Protein AF-A0A968LBX1-F1 (afdb_monomer)

Radius of gyration: 25.03 Å; Cα contacts (8 Å, |Δi|>4): 547; chains: 1; bounding box: 58×47×67 Å

Mean predicted aligned error: 17.28 Å

Structure (mmCIF, N/CA/C/O backbone):
data_AF-A0A968LBX1-F1
#
_entry.id   AF-A0A968LBX1-F1
#
loop_
_atom_site.group_PDB
_atom_site.id
_atom_site.type_symbol
_atom_site.label_atom_id
_atom_site.label_alt_id
_atom_site.label_comp_id
_atom_site.label_asym_id
_atom_site.label_entity_id
_atom_site.label_seq_id
_atom_site.pdbx_PDB_ins_code
_atom_site.Cartn_x
_atom_site.Cartn_y
_atom_site.Cartn_z
_atom_site.occupancy
_atom_site.B_iso_or_equiv
_atom_site.auth_seq_id
_atom_site.auth_comp_id
_atom_site.auth_asym_id
_atom_site.auth_atom_id
_atom_site.pdbx_PDB_model_num
ATOM 1 N N . MET A 1 1 ? -22.634 14.414 -34.037 1.00 43.44 1 MET A N 1
ATOM 2 C CA . MET A 1 1 ? -21.613 15.195 -33.299 1.00 43.44 1 MET A CA 1
ATOM 3 C C . MET A 1 1 ? -20.256 14.624 -33.687 1.00 43.44 1 MET A C 1
ATOM 5 O O . MET A 1 1 ? -20.087 13.430 -33.485 1.00 43.44 1 MET A O 1
ATOM 9 N N . SER A 1 2 ? -19.362 15.384 -34.336 1.00 39.72 2 SER A N 1
ATOM 10 C CA . SER A 1 2 ? -18.072 14.833 -34.794 1.00 39.72 2 SER A CA 1
ATOM 11 C C . SER A 1 2 ? -17.081 14.696 -33.634 1.00 39.72 2 SER A C 1
ATOM 13 O O . SER A 1 2 ? -17.122 15.471 -32.677 1.00 39.72 2 SER A O 1
ATOM 15 N N . ILE A 1 3 ? -16.203 13.698 -33.731 1.00 36.34 3 ILE A N 1
ATOM 16 C CA . ILE A 1 3 ? -15.142 13.390 -32.761 1.00 36.34 3 ILE A CA 1
ATOM 17 C C . ILE A 1 3 ? -14.255 14.618 -32.493 1.00 36.34 3 ILE A C 1
ATOM 19 O O . ILE A 1 3 ? -13.916 14.884 -31.343 1.00 36.34 3 ILE A O 1
ATOM 23 N N . ASP A 1 4 ? -14.016 15.452 -33.507 1.00 39.62 4 ASP A N 1
ATOM 24 C CA . ASP A 1 4 ? -13.256 16.702 -33.375 1.00 39.62 4 ASP A CA 1
ATOM 25 C C . ASP A 1 4 ? -13.879 17.700 -32.391 1.00 39.62 4 ASP A C 1
ATOM 27 O O . ASP A 1 4 ? -13.164 18.435 -31.711 1.00 39.62 4 ASP A O 1
ATOM 31 N N . ARG A 1 5 ? -15.214 17.720 -32.275 1.00 33.62 5 ARG A N 1
ATOM 32 C CA . ARG A 1 5 ? -15.921 18.593 -31.326 1.00 33.62 5 ARG A CA 1
ATOM 33 C C . ARG A 1 5 ? -15.763 18.098 -29.887 1.00 33.62 5 ARG A C 1
ATOM 35 O O . ARG A 1 5 ? -15.573 18.908 -28.990 1.00 33.62 5 ARG A O 1
ATOM 42 N N . ARG A 1 6 ? -15.756 16.774 -29.691 1.00 41.34 6 ARG A N 1
ATOM 43 C CA . ARG A 1 6 ? -15.539 16.121 -28.388 1.00 41.34 6 ARG A CA 1
ATOM 44 C C . ARG A 1 6 ? -14.093 16.295 -27.904 1.00 41.34 6 ARG A C 1
ATOM 46 O O . ARG A 1 6 ? -13.869 16.459 -26.713 1.00 41.34 6 ARG A O 1
ATOM 53 N N . ILE A 1 7 ? -13.128 16.282 -28.827 1.00 39.84 7 ILE A N 1
ATOM 54 C CA . ILE A 1 7 ? -11.703 16.490 -28.533 1.00 39.84 7 ILE A CA 1
ATOM 55 C C . ILE A 1 7 ? -11.427 17.956 -28.172 1.00 39.84 7 ILE A C 1
ATOM 57 O O . ILE A 1 7 ? -10.742 18.206 -27.186 1.00 39.84 7 ILE A O 1
ATOM 61 N N . ARG A 1 8 ? -12.011 18.931 -28.885 1.00 42.16 8 ARG A N 1
ATOM 62 C CA . ARG A 1 8 ? -11.883 20.354 -28.509 1.00 42.16 8 ARG A CA 1
ATOM 63 C C . ARG A 1 8 ? -12.525 20.667 -27.156 1.00 42.16 8 ARG A C 1
ATOM 65 O O . ARG A 1 8 ? -11.896 21.323 -26.341 1.00 42.16 8 ARG A O 1
ATOM 72 N N . GLU A 1 9 ? -13.700 20.106 -26.862 1.00 40.75 9 GLU A N 1
ATOM 73 C CA . GLU A 1 9 ? -14.349 20.254 -25.545 1.00 40.75 9 GLU A CA 1
ATOM 74 C C . GLU A 1 9 ? -13.545 19.622 -24.390 1.00 40.75 9 GLU A C 1
ATOM 76 O O . GLU A 1 9 ? -13.654 20.066 -23.248 1.00 40.75 9 GLU A O 1
ATOM 81 N N . LEU A 1 10 ? -12.725 18.599 -24.659 1.00 41.66 10 LEU A N 1
ATOM 82 C CA . LEU A 1 10 ? -11.830 17.994 -23.664 1.00 41.66 10 LEU A CA 1
ATOM 83 C C . LEU A 1 10 ? -10.529 18.786 -23.474 1.00 41.66 10 LEU A C 1
ATOM 85 O O . LEU A 1 10 ? -9.984 18.789 -22.372 1.00 41.66 10 LEU A O 1
ATOM 89 N N . LEU A 1 11 ? -10.047 19.457 -24.523 1.00 44.47 11 LEU A N 1
ATOM 90 C CA . LEU A 1 11 ? -8.829 20.270 -24.491 1.00 44.47 11 LEU A CA 1
ATOM 91 C C . LEU A 1 11 ? -9.073 21.664 -23.895 1.00 44.47 11 LEU A C 1
ATOM 93 O O . LEU A 1 11 ? -8.242 22.140 -23.125 1.00 44.47 11 LEU A O 1
ATOM 97 N N . ASP A 1 12 ? -10.229 22.276 -24.157 1.00 41.91 12 ASP A N 1
ATOM 98 C CA . ASP A 1 12 ? -10.574 23.599 -23.616 1.00 41.91 12 ASP A CA 1
ATOM 99 C C . ASP A 1 12 ? -10.909 23.554 -22.109 1.00 41.91 12 ASP A C 1
ATOM 101 O O . ASP A 1 12 ? -10.774 24.555 -21.413 1.00 41.91 12 ASP A O 1
ATOM 105 N N . ASN A 1 13 ? -11.256 22.379 -21.567 1.00 43.78 13 ASN A N 1
ATOM 106 C CA . ASN A 1 13 ? -11.513 22.167 -20.133 1.00 43.78 13 ASN A CA 1
ATOM 107 C C . ASN A 1 13 ? -10.256 21.794 -19.309 1.00 43.78 13 ASN A C 1
ATOM 109 O O . ASN A 1 13 ? -10.373 21.458 -18.131 1.00 43.78 13 ASN A O 1
ATOM 113 N N . GLN A 1 14 ? -9.059 21.800 -19.910 1.00 41.97 14 GLN A N 1
ATOM 114 C CA . GLN A 1 14 ? -7.799 21.397 -19.257 1.00 41.97 14 GLN A CA 1
ATOM 115 C C . GLN A 1 14 ? -6.913 22.571 -18.808 1.00 41.97 14 GLN A C 1
ATOM 117 O O . GLN A 1 14 ? -5.860 22.344 -18.206 1.00 41.97 14 GLN A O 1
ATOM 122 N N . GLN A 1 15 ? -7.313 23.823 -19.041 1.00 39.28 15 GLN A N 1
ATOM 123 C CA . GLN A 1 15 ? -6.658 24.947 -18.377 1.00 39.28 15 GLN A CA 1
ATOM 124 C C . GLN A 1 15 ? -7.145 25.007 -16.927 1.00 39.28 15 GLN A C 1
ATOM 126 O O . GLN A 1 15 ? -8.315 25.259 -16.685 1.00 39.28 15 GLN A O 1
ATOM 131 N N . GLU A 1 16 ? -6.216 24.762 -15.998 1.00 42.56 16 GLU A N 1
ATOM 132 C CA . GLU A 1 16 ? -6.359 24.771 -14.529 1.00 42.56 16 GLU A CA 1
ATOM 133 C C . GLU A 1 16 ? -6.474 23.396 -13.841 1.00 42.56 16 GLU A C 1
ATOM 135 O O . GLU A 1 16 ? -7.389 23.138 -13.069 1.00 42.56 16 GLU A O 1
ATOM 140 N N . SER A 1 17 ? -5.471 22.518 -13.985 1.00 38.34 17 SER A N 1
ATOM 141 C CA . SER A 1 17 ? -4.984 21.790 -12.796 1.00 38.34 17 SER A CA 1
ATOM 142 C C . SER A 1 17 ? -3.554 21.263 -12.952 1.00 38.34 17 SER A C 1
ATOM 144 O O . SER A 1 17 ? -3.146 20.734 -13.981 1.00 38.34 17 SER A O 1
ATOM 146 N N . SER A 1 18 ? -2.783 21.422 -11.883 1.00 45.16 18 SER A N 1
ATOM 147 C CA . SER A 1 18 ? -1.375 21.077 -11.711 1.00 45.16 18 SER A CA 1
ATOM 148 C C . SER A 1 18 ? -1.128 19.569 -11.565 1.00 45.16 18 SER A C 1
ATOM 150 O O . SER A 1 18 ? -0.758 19.060 -10.506 1.00 45.16 18 SER A O 1
ATOM 152 N N . GLY A 1 19 ? -1.262 18.838 -12.664 1.00 47.94 19 GLY A N 1
ATOM 153 C CA . GLY A 1 19 ? -0.687 17.506 -12.810 1.00 47.94 19 GLY A CA 1
ATOM 154 C C . GLY A 1 19 ? -0.289 17.307 -14.259 1.00 47.94 19 GLY A C 1
ATOM 155 O O . GLY A 1 19 ? -1.134 17.469 -15.127 1.00 47.94 19 GLY A O 1
ATOM 156 N N . ASN A 1 20 ? 0.975 16.962 -14.519 1.00 59.56 20 ASN A N 1
ATOM 157 C CA . ASN A 1 20 ? 1.561 16.745 -15.852 1.00 59.56 20 ASN A CA 1
ATOM 158 C C . ASN A 1 20 ? 0.947 15.547 -16.606 1.00 59.56 20 ASN A C 1
ATOM 160 O O . ASN A 1 20 ? 1.673 14.794 -17.240 1.00 59.56 20 ASN A O 1
ATOM 164 N N . TYR A 1 21 ? -0.355 15.301 -16.496 1.00 56.28 21 TYR A N 1
ATOM 165 C CA . TYR A 1 21 ? -1.051 14.251 -17.211 1.00 56.28 21 TYR A CA 1
ATOM 166 C C . TYR A 1 21 ? -1.329 14.734 -18.633 1.00 56.28 21 TYR A C 1
ATOM 168 O O . TYR A 1 21 ? -1.988 15.751 -18.828 1.00 56.28 21 TYR A O 1
ATOM 176 N N . ARG A 1 22 ? -0.801 14.026 -19.626 1.00 67.62 22 ARG A N 1
ATOM 177 C CA . ARG A 1 22 ? -0.996 14.327 -21.046 1.00 67.62 22 ARG A CA 1
ATOM 178 C C . ARG A 1 22 ? -1.541 13.096 -21.758 1.00 67.62 22 ARG A C 1
ATOM 180 O O . ARG A 1 22 ? -1.43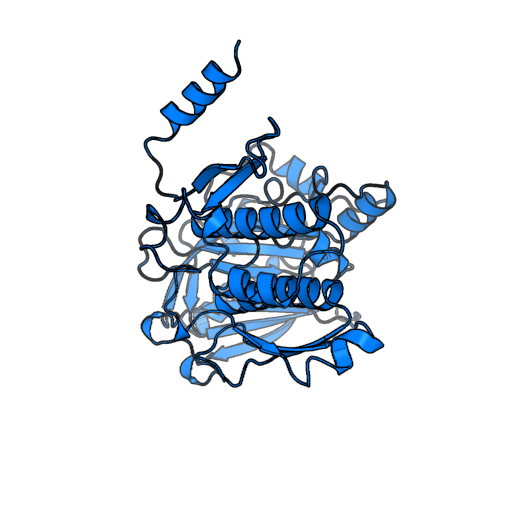6 11.979 -21.253 1.00 67.62 22 ARG A O 1
ATOM 187 N N . VAL A 1 23 ? -2.116 13.318 -22.933 1.00 65.38 23 VAL A N 1
ATOM 188 C CA . VAL A 1 23 ? -2.448 12.262 -23.890 1.00 65.38 23 VAL A CA 1
ATOM 189 C C . VAL A 1 23 ? -1.682 12.559 -25.170 1.00 65.38 23 VAL A C 1
ATOM 191 O O . VAL A 1 23 ? -1.726 13.683 -25.664 1.00 65.38 23 VAL A O 1
ATOM 194 N N . VAL A 1 24 ? -0.949 11.577 -25.681 1.00 68.50 24 VAL A N 1
ATOM 195 C CA . VAL A 1 24 ? -0.161 11.685 -26.912 1.00 68.50 24 VAL A CA 1
ATOM 196 C C . VAL A 1 24 ? -0.595 10.584 -27.864 1.00 68.50 24 VAL A C 1
ATOM 198 O O . VAL A 1 24 ? -0.744 9.431 -27.466 1.00 68.50 24 VAL A O 1
ATOM 201 N N . GLN A 1 25 ? -0.789 10.943 -29.130 1.00 75.31 25 GLN A N 1
ATOM 202 C CA . GLN A 1 25 ? -1.086 9.992 -30.193 1.00 75.31 25 GLN A CA 1
ATOM 203 C C . GLN A 1 25 ? 0.195 9.649 -30.956 1.00 75.31 25 GLN A C 1
ATOM 205 O O . GLN A 1 25 ? 0.939 10.539 -31.375 1.00 75.31 25 GLN A O 1
ATOM 210 N N . VAL A 1 26 ? 0.445 8.358 -31.156 1.00 77.44 26 VAL A N 1
ATOM 211 C CA . VAL A 1 26 ? 1.602 7.844 -31.891 1.00 77.44 26 VAL A CA 1
ATOM 212 C C . VAL A 1 26 ? 1.134 7.009 -33.068 1.00 77.44 26 VAL A C 1
ATOM 214 O O . VAL A 1 26 ? 0.321 6.099 -32.925 1.00 77.44 26 VAL A O 1
ATOM 217 N N . GLN A 1 27 ? 1.696 7.312 -34.233 1.00 83.06 27 GLN A N 1
ATOM 218 C CA . GLN A 1 27 ? 1.549 6.528 -35.450 1.00 83.06 27 GLN A CA 1
ATOM 219 C C . GLN A 1 27 ? 2.873 5.788 -35.695 1.00 83.06 27 GLN A C 1
ATOM 221 O O . GLN A 1 27 ? 3.848 6.418 -36.108 1.00 83.06 27 GLN A O 1
ATOM 226 N N . PRO A 1 28 ? 2.955 4.476 -35.417 1.00 71.00 28 PRO A N 1
ATOM 227 C CA . PRO A 1 28 ? 4.212 3.729 -35.499 1.00 71.00 28 PRO A CA 1
ATOM 228 C C . PRO A 1 28 ? 4.699 3.525 -36.940 1.00 71.00 28 PRO A C 1
ATOM 230 O O . PRO A 1 28 ? 5.885 3.297 -37.166 1.00 71.00 28 PRO A O 1
ATOM 233 N N . ASN A 1 29 ? 3.797 3.608 -37.921 1.00 72.38 29 ASN A N 1
ATOM 234 C CA . ASN A 1 29 ? 4.112 3.530 -39.340 1.00 72.38 29 ASN A CA 1
ATOM 235 C C . ASN A 1 29 ? 3.356 4.630 -40.096 1.00 72.38 29 ASN A C 1
ATOM 237 O O . ASN A 1 29 ? 2.136 4.571 -40.210 1.00 72.38 29 ASN A O 1
ATOM 241 N N . LEU A 1 30 ? 4.079 5.603 -40.656 1.00 67.88 30 LEU A N 1
ATOM 242 C CA . LEU A 1 30 ? 3.499 6.726 -41.407 1.00 67.88 30 LEU A CA 1
ATOM 243 C C . LEU A 1 30 ? 2.698 6.290 -42.646 1.00 67.88 30 LEU A C 1
ATOM 245 O O . LEU A 1 30 ? 1.864 7.046 -43.134 1.00 67.88 30 LEU A O 1
ATOM 249 N N . GLN A 1 31 ? 2.934 5.077 -43.149 1.00 67.19 31 GLN A N 1
ATOM 250 C CA . GLN A 1 31 ? 2.237 4.508 -44.305 1.00 67.19 31 GLN A CA 1
ATOM 251 C C . GLN A 1 31 ? 0.927 3.804 -43.920 1.00 67.19 31 GLN A C 1
ATOM 253 O O . GLN A 1 31 ? 0.124 3.489 -44.795 1.00 67.19 31 GLN A O 1
ATOM 258 N N . GLN A 1 32 ? 0.697 3.543 -42.628 1.00 68.06 32 GLN A N 1
ATOM 259 C CA . GLN A 1 32 ? -0.520 2.903 -42.129 1.00 68.06 32 GLN A CA 1
ATOM 260 C C . GLN A 1 32 ? -1.322 3.900 -41.288 1.00 68.06 32 GLN A C 1
ATOM 262 O O . GLN A 1 32 ? -0.764 4.503 -40.377 1.00 68.06 32 GLN A O 1
ATOM 267 N N . PRO A 1 33 ? -2.634 4.067 -41.512 1.00 72.19 33 PRO A N 1
ATOM 268 C CA . PRO A 1 33 ? -3.428 5.122 -40.874 1.00 72.19 33 PRO A CA 1
ATOM 269 C C . PRO A 1 33 ? -3.774 4.845 -39.397 1.00 72.19 33 PRO A C 1
ATOM 271 O O . PRO A 1 33 ? -4.704 5.442 -38.861 1.00 72.19 33 PRO A O 1
ATOM 274 N N . GLN A 1 34 ? -3.080 3.917 -38.736 1.00 77.56 34 GLN A N 1
ATOM 275 C CA . GLN A 1 34 ? -3.388 3.504 -37.369 1.00 77.56 34 GLN A CA 1
ATOM 276 C C . GLN A 1 34 ? -2.674 4.391 -36.349 1.00 77.56 34 GLN A C 1
ATOM 278 O O . GLN A 1 34 ? -1.446 4.484 -36.337 1.00 77.56 34 GLN A O 1
ATOM 283 N N . TRP A 1 35 ? -3.464 4.998 -35.469 1.00 80.88 35 TRP A N 1
ATOM 284 C CA . TRP A 1 35 ? -3.002 5.838 -34.371 1.00 80.88 35 TRP A CA 1
ATOM 285 C C . TRP A 1 35 ? -3.266 5.149 -33.037 1.00 80.88 35 TRP A C 1
ATOM 287 O O . TRP A 1 35 ? -4.305 4.518 -32.851 1.00 80.88 35 TRP A O 1
ATOM 297 N N . TYR A 1 36 ? -2.325 5.295 -32.112 1.00 78.00 36 TYR A N 1
ATOM 298 C CA . TYR A 1 36 ? -2.373 4.709 -30.779 1.00 78.00 36 TYR A CA 1
ATOM 299 C C . TYR A 1 36 ? -2.258 5.820 -29.743 1.00 78.00 36 TYR A C 1
ATOM 301 O O . TYR A 1 36 ? -1.412 6.702 -29.878 1.00 78.00 36 TYR A O 1
ATOM 309 N N . GLU A 1 37 ? -3.110 5.794 -28.722 1.00 76.56 37 GLU A N 1
ATOM 310 C CA . GLU A 1 37 ? -3.162 6.841 -27.702 1.00 76.56 37 GLU A CA 1
ATOM 311 C C . GLU A 1 37 ? -2.473 6.385 -26.417 1.00 76.56 37 GLU A C 1
ATOM 313 O O . GLU A 1 37 ? -2.748 5.306 -25.894 1.00 76.56 37 GLU A O 1
ATOM 318 N N . PHE A 1 38 ? -1.600 7.237 -25.888 1.00 73.56 38 PHE A N 1
ATOM 319 C CA . PHE A 1 38 ? -0.858 7.010 -24.655 1.00 73.56 38 PHE A CA 1
ATOM 320 C C . PHE A 1 38 ? -1.174 8.122 -23.676 1.00 73.56 38 PHE A C 1
ATOM 322 O O . PHE A 1 38 ? -1.097 9.296 -24.032 1.00 73.56 38 PHE A O 1
ATOM 329 N N . ALA A 1 39 ? -1.527 7.763 -22.445 1.00 67.69 39 ALA A N 1
ATOM 330 C CA . ALA A 1 39 ? -1.941 8.720 -21.433 1.00 67.69 39 ALA A CA 1
ATOM 331 C C . ALA A 1 39 ? -1.193 8.485 -20.122 1.00 67.69 39 ALA A C 1
ATOM 333 O O . ALA A 1 39 ? -1.120 7.365 -19.611 1.00 67.69 39 ALA A O 1
ATOM 334 N N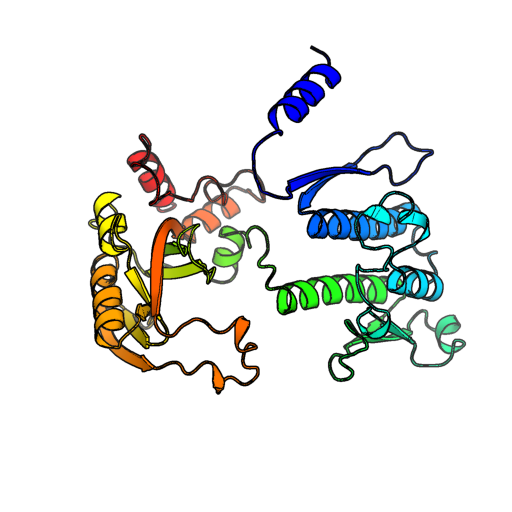 . GLY A 1 40 ? -0.645 9.546 -19.545 1.00 70.69 40 GLY A N 1
ATOM 335 C CA . GLY A 1 40 ? 0.208 9.426 -18.371 1.00 70.69 40 GLY A CA 1
ATOM 336 C C . GLY A 1 40 ? 0.890 10.731 -18.017 1.00 70.69 40 GLY A C 1
ATOM 337 O O . GLY A 1 40 ? 0.616 11.768 -18.613 1.00 70.69 40 GLY A O 1
ATOM 338 N N . ASN A 1 41 ? 1.792 10.682 -17.041 1.00 68.75 41 ASN A N 1
ATOM 339 C CA . ASN A 1 41 ? 2.772 11.751 -16.925 1.00 68.75 41 ASN A CA 1
ATOM 340 C C . ASN A 1 41 ? 3.801 11.652 -18.060 1.00 68.75 41 ASN A C 1
ATOM 342 O O . ASN A 1 41 ? 3.921 10.614 -18.703 1.00 68.75 41 ASN A O 1
ATOM 346 N N . GLU A 1 42 ? 4.528 12.733 -18.312 1.00 54.94 42 GLU A N 1
ATOM 347 C CA . GLU A 1 42 ? 5.481 12.841 -19.426 1.00 54.94 42 GLU A CA 1
ATOM 348 C C . GLU A 1 42 ? 6.471 11.669 -19.496 1.00 54.94 42 GLU A C 1
ATOM 350 O O . GLU A 1 42 ? 6.629 11.047 -20.545 1.00 54.94 42 GLU A O 1
ATOM 355 N N . THR A 1 43 ? 7.036 11.292 -18.348 1.00 54.34 43 THR A N 1
ATOM 356 C CA . THR A 1 43 ? 7.900 10.119 -18.197 1.00 54.34 43 THR A CA 1
ATOM 357 C C . THR A 1 43 ? 7.181 8.828 -18.603 1.00 54.34 43 THR A C 1
ATOM 359 O O . THR A 1 43 ? 7.640 8.124 -19.496 1.00 54.34 43 THR A O 1
ATOM 362 N N . GLY A 1 44 ? 6.008 8.553 -18.026 1.00 58.84 44 GLY A N 1
ATOM 363 C CA . GLY A 1 44 ? 5.254 7.331 -18.301 1.00 58.84 44 GLY A CA 1
ATOM 364 C C . GLY A 1 44 ? 4.742 7.231 -19.739 1.00 58.84 44 GLY A C 1
ATOM 365 O O . GLY A 1 44 ? 4.664 6.129 -20.273 1.00 58.84 44 GLY A O 1
ATOM 366 N N . ILE A 1 45 ? 4.424 8.356 -20.387 1.00 63.38 45 ILE A N 1
ATOM 367 C CA . ILE A 1 45 ? 4.040 8.380 -21.804 1.00 63.38 45 ILE A CA 1
ATOM 368 C C . ILE A 1 45 ? 5.208 7.923 -22.672 1.00 63.38 45 ILE A C 1
ATOM 370 O O . ILE A 1 45 ? 5.025 7.073 -23.539 1.00 63.38 45 ILE A O 1
ATOM 374 N N . VAL A 1 46 ? 6.415 8.433 -22.431 1.00 58.59 46 VAL A N 1
ATOM 375 C CA . VAL A 1 46 ? 7.580 8.046 -23.234 1.00 58.59 46 VAL A CA 1
ATOM 376 C C . VAL A 1 46 ? 7.972 6.599 -23.041 1.00 58.59 46 VAL A C 1
ATOM 378 O O . VAL A 1 46 ? 8.347 5.938 -24.008 1.00 58.59 46 VAL A O 1
ATOM 381 N N . ASP A 1 47 ? 7.796 6.070 -21.843 1.00 55.62 47 ASP A N 1
ATOM 382 C CA . ASP A 1 47 ? 8.090 4.667 -21.576 1.00 55.62 47 ASP A CA 1
ATOM 383 C C . ASP A 1 47 ? 7.117 3.743 -22.294 1.00 55.62 47 ASP A C 1
ATOM 385 O O . ASP A 1 47 ? 7.527 2.778 -22.940 1.00 55.62 47 ASP A O 1
ATOM 389 N N . GLN A 1 48 ? 5.825 4.070 -22.217 1.00 66.00 48 GLN A N 1
ATOM 390 C CA . GLN A 1 48 ? 4.779 3.316 -22.896 1.00 66.00 48 GLN A CA 1
ATOM 391 C C . GLN A 1 48 ? 4.961 3.374 -24.412 1.00 66.00 48 GLN A C 1
ATOM 393 O O . GLN A 1 48 ? 4.859 2.340 -25.065 1.00 66.00 48 GLN A O 1
ATOM 398 N N . ILE A 1 49 ? 5.289 4.547 -24.963 1.00 70.56 49 ILE A N 1
ATOM 399 C CA . ILE A 1 49 ? 5.570 4.713 -26.392 1.00 70.56 49 ILE A CA 1
ATOM 400 C C . ILE A 1 49 ? 6.812 3.911 -26.791 1.00 70.56 49 ILE A C 1
ATOM 402 O O . ILE A 1 49 ? 6.778 3.203 -27.791 1.00 70.56 49 ILE A O 1
ATOM 406 N N . SER A 1 50 ? 7.893 3.966 -26.013 1.00 59.72 50 SER A N 1
ATOM 407 C CA . SER A 1 50 ? 9.143 3.260 -26.330 1.00 59.72 50 SER A CA 1
ATOM 408 C C . SER A 1 50 ? 8.957 1.743 -26.312 1.00 59.72 50 SER A C 1
ATOM 410 O O . SER A 1 50 ? 9.380 1.053 -27.241 1.00 59.72 50 SER A O 1
ATOM 412 N N . LEU A 1 51 ? 8.266 1.219 -25.293 1.00 64.62 51 LEU A N 1
ATOM 413 C CA . LEU A 1 51 ? 7.919 -0.199 -25.209 1.00 64.62 51 LEU A CA 1
ATOM 414 C C . LEU A 1 51 ? 6.975 -0.606 -26.344 1.00 64.62 51 LEU A C 1
ATOM 416 O O . LEU A 1 51 ? 7.206 -1.619 -27.003 1.00 64.62 51 LEU A O 1
ATOM 420 N N . PHE A 1 52 ? 5.939 0.192 -26.604 1.00 73.88 52 PHE A N 1
ATOM 421 C CA . PHE A 1 52 ? 4.997 -0.054 -27.689 1.00 73.88 52 PHE A CA 1
ATOM 422 C C . PHE A 1 52 ? 5.697 -0.101 -29.045 1.00 73.88 52 PHE A C 1
ATOM 424 O O . PHE A 1 52 ? 5.465 -1.029 -29.811 1.00 73.88 52 PHE A O 1
ATOM 431 N N . LEU A 1 53 ? 6.582 0.850 -29.342 1.00 64.88 53 LEU A N 1
ATOM 432 C CA . LEU A 1 53 ? 7.308 0.885 -30.608 1.00 64.88 53 LEU A CA 1
ATOM 433 C C . LEU A 1 53 ? 8.304 -0.275 -30.728 1.00 64.88 53 LEU A C 1
ATOM 435 O O . LEU A 1 53 ? 8.439 -0.844 -31.812 1.00 64.88 53 LEU A O 1
ATOM 439 N N . ALA A 1 54 ? 8.943 -0.687 -29.629 1.00 57.66 54 ALA A N 1
ATOM 440 C CA . ALA A 1 54 ? 9.793 -1.875 -29.605 1.00 57.66 54 ALA A CA 1
ATOM 441 C C . ALA A 1 54 ? 8.994 -3.159 -29.901 1.00 57.66 54 ALA A C 1
ATOM 443 O O . ALA A 1 54 ? 9.412 -3.966 -30.734 1.00 57.66 54 ALA A O 1
ATOM 444 N N . LEU A 1 55 ? 7.822 -3.323 -29.278 1.00 57.81 55 LEU A N 1
ATOM 445 C CA . LEU A 1 55 ? 6.911 -4.447 -29.522 1.00 57.81 55 LEU A CA 1
ATOM 446 C C . LEU A 1 55 ? 6.314 -4.406 -30.931 1.00 57.81 55 LEU A C 1
ATOM 448 O O . LEU A 1 55 ? 6.270 -5.424 -31.613 1.00 57.81 55 LEU A O 1
ATOM 452 N N . HIS A 1 56 ? 5.903 -3.232 -31.404 1.00 66.12 56 HIS A N 1
ATOM 453 C CA . HIS A 1 56 ? 5.387 -3.047 -32.754 1.00 66.12 56 HIS A CA 1
ATOM 454 C C . HIS A 1 56 ? 6.458 -3.393 -33.796 1.00 66.12 56 HIS A C 1
ATOM 456 O O . HIS A 1 56 ? 6.166 -4.085 -34.767 1.00 66.12 56 HIS A O 1
ATOM 462 N N . SER A 1 57 ? 7.711 -2.976 -33.586 1.00 59.56 57 SER A N 1
ATOM 463 C CA . SER A 1 57 ? 8.849 -3.346 -34.439 1.00 59.56 57 SER A CA 1
ATOM 464 C C . SER A 1 57 ? 9.082 -4.862 -34.454 1.00 59.56 57 SER A C 1
ATOM 466 O O . SER A 1 57 ? 9.212 -5.447 -35.528 1.00 59.56 57 SER A O 1
ATOM 468 N N . LEU A 1 58 ? 9.036 -5.516 -33.285 1.00 55.44 58 LEU A N 1
ATOM 469 C CA . LEU A 1 58 ? 9.126 -6.978 -33.157 1.00 55.44 58 LEU A CA 1
ATOM 470 C C . LEU A 1 58 ? 8.017 -7.699 -33.939 1.00 55.44 58 LEU A C 1
ATOM 472 O O . LEU A 1 58 ? 8.292 -8.646 -34.674 1.00 55.44 58 LEU A O 1
ATOM 476 N N . LEU A 1 59 ? 6.774 -7.235 -33.803 1.00 59.28 59 LEU A N 1
ATOM 477 C CA . LEU A 1 59 ? 5.601 -7.857 -34.420 1.00 59.28 59 LEU A CA 1
ATOM 478 C C . LEU A 1 59 ? 5.513 -7.606 -35.931 1.00 59.28 59 LEU A C 1
ATOM 480 O O . LEU A 1 59 ? 5.034 -8.468 -36.661 1.00 59.28 59 LEU A O 1
ATOM 484 N N . THR A 1 60 ? 5.977 -6.449 -36.411 1.00 61.72 60 THR A N 1
ATOM 485 C CA . THR A 1 60 ? 5.890 -6.081 -37.836 1.00 61.72 60 THR A CA 1
ATOM 486 C C . THR A 1 60 ? 7.091 -6.524 -38.667 1.00 61.72 60 THR A C 1
ATOM 488 O O . THR A 1 60 ? 6.929 -6.745 -39.865 1.00 61.72 60 THR A O 1
ATOM 491 N N . ARG A 1 61 ? 8.285 -6.672 -38.074 1.00 56.34 61 ARG A N 1
ATOM 492 C CA . ARG A 1 61 ? 9.505 -7.081 -38.801 1.00 56.34 61 ARG A CA 1
ATOM 493 C C . ARG A 1 61 ? 9.883 -8.555 -38.617 1.00 56.34 61 ARG A C 1
ATOM 495 O O . ARG A 1 61 ? 10.731 -9.048 -39.358 1.00 56.34 61 ARG A O 1
ATOM 502 N N . GLY A 1 62 ? 9.256 -9.270 -37.679 1.00 50.34 62 GLY A N 1
ATOM 503 C CA . GLY A 1 62 ? 9.594 -10.663 -37.371 1.00 50.34 62 GLY A CA 1
ATOM 504 C C . GLY A 1 62 ? 11.048 -10.843 -36.902 1.00 50.34 62 GLY A C 1
ATOM 505 O O . GLY A 1 62 ? 11.748 -9.879 -36.596 1.00 50.34 62 GLY A O 1
ATOM 506 N N . ALA A 1 63 ? 11.523 -12.093 -36.857 1.00 49.16 63 ALA A N 1
ATOM 507 C CA . ALA A 1 63 ? 12.831 -12.514 -36.327 1.00 49.16 63 ALA A CA 1
ATOM 508 C C . ALA A 1 63 ? 14.084 -11.914 -37.019 1.00 49.16 63 ALA A C 1
ATOM 510 O O . ALA A 1 63 ? 15.201 -12.262 -36.650 1.00 49.16 63 ALA A O 1
ATOM 511 N N . GLY A 1 64 ? 13.929 -11.017 -37.999 1.00 55.06 64 GLY A N 1
ATOM 512 C CA . GLY A 1 64 ? 15.022 -10.441 -38.791 1.00 55.06 64 GLY A CA 1
ATOM 513 C C . GLY A 1 64 ? 15.707 -9.205 -38.199 1.00 55.06 64 GLY A C 1
ATOM 514 O O . GLY A 1 64 ? 16.552 -8.617 -38.867 1.00 55.06 64 GLY A O 1
ATOM 515 N N . LEU A 1 65 ? 15.348 -8.764 -36.990 1.00 61.84 65 LEU A N 1
ATOM 516 C CA . LEU A 1 65 ? 16.006 -7.614 -36.365 1.00 61.84 65 LEU A CA 1
ATOM 517 C C . LEU A 1 65 ? 17.356 -8.044 -35.768 1.00 61.84 65 LEU A C 1
ATOM 519 O O . LEU A 1 65 ? 17.379 -8.906 -34.886 1.00 61.84 65 LEU A O 1
ATOM 523 N N . ASP A 1 66 ? 18.466 -7.448 -36.209 1.00 75.44 66 ASP A N 1
ATOM 524 C CA . ASP A 1 66 ? 19.787 -7.714 -35.629 1.00 75.44 66 ASP A CA 1
ATOM 525 C C . ASP A 1 66 ? 19.828 -7.190 -34.184 1.00 75.44 66 ASP A C 1
ATOM 527 O O . ASP A 1 66 ? 19.545 -6.018 -33.925 1.00 75.44 66 ASP A O 1
ATOM 531 N N . LEU A 1 67 ? 20.161 -8.059 -33.224 1.00 78.38 67 LEU A N 1
ATOM 532 C CA . LEU A 1 67 ? 20.313 -7.672 -31.823 1.00 78.38 67 LEU A CA 1
ATOM 533 C C . LEU A 1 67 ? 21.363 -6.570 -31.619 1.00 78.38 67 LEU A C 1
ATOM 535 O O . LEU A 1 67 ? 21.198 -5.763 -30.712 1.00 78.38 67 LEU A O 1
ATOM 539 N N . ASN A 1 68 ? 22.399 -6.504 -32.457 1.00 83.62 68 ASN A N 1
ATOM 540 C CA . ASN A 1 68 ? 23.434 -5.473 -32.379 1.00 83.62 68 ASN A CA 1
ATOM 541 C C . ASN A 1 68 ? 22.856 -4.099 -32.738 1.00 83.62 68 ASN A C 1
ATOM 543 O O . ASN A 1 68 ? 22.997 -3.152 -31.969 1.00 83.62 68 ASN A O 1
ATOM 547 N N . GLU A 1 69 ? 22.138 -4.019 -33.863 1.00 82.38 69 GLU A N 1
ATOM 548 C CA . GLU A 1 69 ? 21.455 -2.794 -34.297 1.00 82.38 69 GLU A CA 1
ATOM 549 C C . GLU A 1 69 ? 20.400 -2.375 -33.265 1.00 82.38 69 GLU A C 1
ATOM 551 O O . GLU A 1 69 ? 20.277 -1.202 -32.915 1.00 82.38 69 GLU A O 1
ATOM 556 N N . TRP A 1 70 ? 19.649 -3.345 -32.734 1.00 84.00 70 TRP A N 1
ATOM 557 C CA . TRP A 1 70 ? 18.670 -3.085 -31.686 1.00 84.00 70 TRP A CA 1
ATOM 558 C C . TRP A 1 70 ? 19.310 -2.556 -30.408 1.00 84.00 70 TRP A C 1
ATOM 560 O O . TRP A 1 70 ? 18.794 -1.602 -29.841 1.00 84.00 70 TRP A O 1
ATOM 570 N N . ALA A 1 71 ? 20.398 -3.176 -29.946 1.00 83.56 71 ALA A N 1
ATOM 571 C CA . ALA A 1 71 ? 21.089 -2.803 -28.719 1.00 83.56 71 ALA A CA 1
ATOM 572 C C . ALA A 1 71 ? 21.658 -1.389 -28.824 1.00 83.56 71 ALA A C 1
ATOM 574 O O . ALA A 1 71 ? 21.439 -0.583 -27.924 1.00 83.56 71 ALA A O 1
ATOM 575 N N . GLU A 1 72 ? 22.298 -1.061 -29.948 1.00 84.50 72 GLU A N 1
ATOM 576 C CA . GLU A 1 72 ? 22.777 0.291 -30.226 1.00 84.50 72 GLU A CA 1
ATOM 577 C C . GLU A 1 72 ? 21.619 1.293 -30.161 1.00 84.50 72 GLU A C 1
ATOM 579 O O . GLU A 1 72 ? 21.646 2.241 -29.377 1.00 84.50 72 GLU A O 1
ATOM 584 N N . LYS A 1 73 ? 20.537 1.043 -30.900 1.00 78.62 73 LYS A N 1
ATOM 585 C CA . LYS A 1 73 ? 19.368 1.929 -30.889 1.00 78.62 73 LYS A CA 1
ATOM 586 C C . LYS A 1 73 ? 18.722 2.030 -29.514 1.00 78.62 73 LYS A C 1
ATOM 588 O O . LYS A 1 73 ? 18.333 3.121 -29.111 1.00 78.62 73 LYS A O 1
ATOM 593 N N . PHE A 1 74 ? 18.641 0.929 -28.775 1.00 80.44 74 PHE A N 1
ATOM 594 C CA . PHE A 1 74 ? 18.114 0.891 -27.418 1.00 80.44 74 PHE A CA 1
ATOM 595 C C . PHE A 1 74 ? 18.951 1.766 -26.482 1.00 80.44 74 PHE A C 1
ATOM 597 O O . PHE A 1 74 ? 18.391 2.611 -25.792 1.00 80.44 74 PHE A O 1
ATOM 604 N N . GLU A 1 75 ? 20.281 1.665 -26.500 1.00 82.00 75 GLU A N 1
ATOM 605 C CA . GLU A 1 75 ? 21.163 2.527 -25.698 1.00 82.00 75 GLU A CA 1
ATOM 606 C C . GLU A 1 75 ? 20.970 4.027 -25.992 1.00 82.0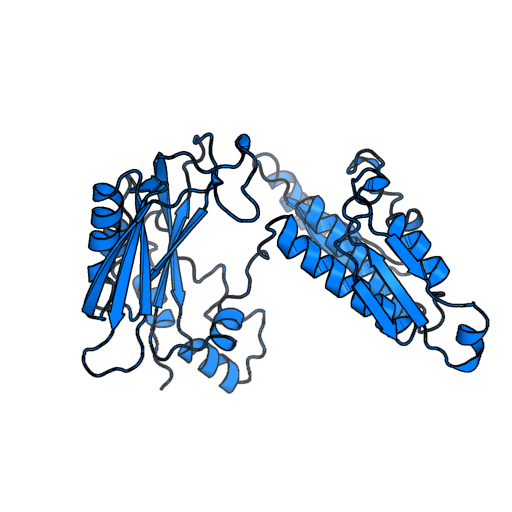0 75 GLU A C 1
ATOM 608 O O . GLU A 1 75 ? 21.123 4.861 -25.095 1.00 82.00 75 GLU A O 1
ATOM 613 N N . TRP A 1 76 ? 20.561 4.356 -27.221 1.00 77.19 76 TRP A N 1
ATOM 614 C CA . TRP A 1 76 ? 20.301 5.715 -27.704 1.00 77.19 76 TRP A CA 1
ATOM 615 C C . TRP A 1 76 ? 18.813 6.108 -27.752 1.00 77.19 76 TRP A C 1
ATOM 617 O O . TRP A 1 76 ? 18.475 7.145 -28.321 1.00 77.19 76 TRP A O 1
ATOM 627 N N . SER A 1 77 ? 17.924 5.327 -27.130 1.00 70.81 77 SER A N 1
ATOM 628 C CA . SER A 1 77 ? 16.471 5.588 -27.072 1.00 70.81 77 SER A CA 1
ATOM 629 C C . SER A 1 77 ? 15.773 5.684 -28.430 1.00 70.81 77 SER A C 1
ATOM 631 O O . SER A 1 77 ? 14.793 6.414 -28.568 1.00 70.81 77 SER A O 1
ATOM 633 N N . PHE A 1 78 ? 16.259 4.939 -29.421 1.00 71.69 78 PHE A N 1
ATOM 634 C CA . PHE A 1 78 ? 15.706 4.872 -30.774 1.00 71.69 78 PHE A CA 1
ATOM 635 C C . PHE A 1 78 ? 15.553 6.276 -31.391 1.00 71.69 78 PHE A C 1
ATOM 637 O O . PHE A 1 78 ? 14.432 6.765 -31.559 1.00 71.69 78 PHE A O 1
ATOM 644 N N . PRO A 1 79 ? 16.667 6.966 -31.703 1.00 63.28 79 PRO A N 1
ATOM 645 C CA . PRO A 1 79 ? 16.657 8.368 -32.124 1.00 63.28 79 PRO A CA 1
ATOM 646 C C . PRO A 1 79 ? 15.792 8.627 -33.366 1.00 63.28 79 PRO A C 1
ATOM 648 O O . PRO A 1 79 ? 15.196 9.696 -33.485 1.00 63.28 79 PRO A O 1
ATOM 651 N N . GLU A 1 80 ? 15.645 7.642 -34.256 1.00 61.53 80 GLU A N 1
ATOM 652 C CA . GLU A 1 80 ? 14.761 7.714 -35.422 1.00 61.53 80 GLU A CA 1
ATOM 653 C C . GLU A 1 80 ? 13.269 7.809 -35.057 1.00 61.53 80 GLU A C 1
ATOM 655 O O . GLU A 1 80 ? 12.470 8.342 -35.825 1.00 61.53 80 GLU A O 1
ATOM 660 N N . LEU A 1 81 ? 12.894 7.330 -33.870 1.00 54.97 81 LEU A N 1
ATOM 661 C CA . LEU A 1 81 ? 11.544 7.418 -33.314 1.00 54.97 81 LEU A CA 1
ATOM 662 C C . LEU A 1 81 ? 11.363 8.680 -32.452 1.00 54.97 81 LEU A C 1
ATOM 664 O O . LEU A 1 81 ? 10.236 9.096 -32.183 1.00 54.97 81 LEU A O 1
ATOM 668 N N . ALA A 1 82 ? 12.462 9.322 -32.044 1.00 52.53 82 ALA A N 1
ATOM 669 C CA . ALA A 1 82 ? 12.483 10.449 -31.112 1.00 52.53 82 ALA A CA 1
ATOM 670 C C . ALA A 1 82 ? 12.228 11.826 -31.759 1.00 52.53 82 ALA A C 1
ATOM 672 O O . ALA A 1 82 ? 12.132 12.825 -31.040 1.00 52.53 82 ALA A O 1
ATOM 673 N N . GLY A 1 83 ? 12.060 11.900 -33.087 1.00 48.31 83 GLY A N 1
ATOM 674 C CA . GLY A 1 83 ? 11.947 13.145 -33.869 1.00 48.31 83 GLY A CA 1
ATOM 675 C C . GLY A 1 83 ? 10.797 14.101 -33.502 1.00 48.31 83 GLY A C 1
ATOM 676 O O . GLY A 1 83 ? 10.721 15.193 -34.056 1.00 48.31 83 GLY A O 1
ATOM 677 N N . ARG A 1 84 ? 9.911 13.736 -32.565 1.00 47.25 84 ARG A N 1
ATOM 678 C CA . ARG A 1 84 ? 8.879 14.630 -31.999 1.00 47.25 84 ARG A CA 1
ATOM 679 C C . ARG A 1 84 ? 8.998 14.885 -30.491 1.00 47.25 84 ARG A C 1
ATOM 681 O O . ARG A 1 84 ? 8.329 15.785 -29.999 1.00 47.25 84 ARG A O 1
ATOM 688 N N . ASN A 1 85 ? 9.854 14.154 -29.771 1.00 46.44 85 ASN A N 1
ATOM 689 C CA . ASN A 1 85 ? 9.909 14.188 -28.303 1.00 46.44 85 ASN A CA 1
ATOM 690 C C . ASN A 1 85 ? 11.175 14.845 -27.727 1.00 46.44 85 ASN A C 1
ATOM 692 O O . ASN A 1 85 ? 11.188 15.138 -26.540 1.00 46.44 85 ASN A O 1
ATOM 696 N N . GLN A 1 86 ? 12.217 15.143 -28.516 1.00 46.78 86 GLN A N 1
ATOM 697 C CA . GLN A 1 86 ? 13.484 15.691 -27.986 1.00 46.78 86 GLN A CA 1
ATOM 698 C C . GLN A 1 86 ? 13.345 16.999 -27.182 1.00 46.78 86 GLN A C 1
ATOM 700 O O . GLN A 1 86 ? 14.113 17.211 -26.246 1.00 46.78 86 GLN A O 1
ATOM 705 N N . ALA A 1 87 ? 12.347 17.837 -27.480 1.00 47.31 87 ALA A N 1
ATOM 706 C CA . ALA A 1 87 ? 12.098 19.079 -26.742 1.00 47.31 87 ALA A CA 1
ATOM 707 C C . ALA A 1 87 ? 11.615 18.860 -25.291 1.00 47.31 87 ALA A C 1
ATOM 709 O O . ALA A 1 87 ? 11.705 19.777 -24.484 1.00 47.31 87 ALA A O 1
ATOM 710 N N . ALA A 1 88 ? 11.115 17.664 -24.958 1.00 47.06 88 ALA A N 1
ATOM 711 C CA . ALA A 1 88 ? 10.602 17.312 -23.631 1.00 47.06 88 ALA A CA 1
ATOM 712 C C . ALA A 1 88 ? 11.630 16.594 -22.726 1.00 47.06 88 ALA A C 1
ATOM 714 O O . ALA A 1 88 ? 11.349 16.365 -21.554 1.00 47.06 88 ALA A O 1
ATOM 715 N N . PHE A 1 89 ? 12.809 16.231 -23.252 1.00 46.56 89 PHE A N 1
ATOM 716 C CA . PHE A 1 89 ? 13.830 15.428 -22.546 1.00 46.56 89 PHE A CA 1
ATOM 717 C C . PHE A 1 89 ? 15.210 16.091 -22.528 1.00 46.56 89 PHE A C 1
ATOM 719 O O . PHE A 1 89 ? 16.227 15.399 -22.539 1.00 46.56 89 PHE A O 1
ATOM 726 N N . ASP A 1 90 ? 15.259 17.424 -22.585 1.00 56.47 90 ASP A N 1
ATOM 727 C CA . ASP A 1 90 ? 16.501 18.210 -22.684 1.00 56.47 90 ASP A CA 1
ATOM 728 C C . ASP A 1 90 ? 17.435 17.751 -23.829 1.00 56.47 90 ASP A C 1
ATOM 730 O O . ASP A 1 90 ? 18.646 17.957 -23.795 1.00 56.47 90 ASP A O 1
ATOM 734 N N . GLY A 1 91 ? 16.885 17.084 -24.854 1.00 60.62 91 GLY A N 1
ATOM 735 C CA . GLY A 1 91 ? 17.648 16.480 -25.950 1.00 60.62 91 GLY A CA 1
ATOM 736 C C . GLY A 1 91 ? 18.483 15.243 -25.579 1.00 60.62 91 GLY A C 1
ATOM 737 O O . GLY A 1 91 ? 19.222 14.748 -26.431 1.00 60.62 91 GLY A O 1
ATOM 738 N N . LEU A 1 92 ? 18.381 14.715 -24.353 1.00 58.62 92 LEU A N 1
ATOM 739 C CA . LEU A 1 92 ? 19.177 13.577 -23.889 1.00 58.62 92 LEU A CA 1
ATOM 740 C C . LEU A 1 92 ? 18.450 12.230 -24.096 1.00 58.62 92 LEU A C 1
ATOM 742 O O . LEU A 1 92 ? 17.316 12.064 -23.640 1.00 58.62 92 LEU A O 1
ATOM 746 N N . PRO A 1 93 ? 19.103 11.219 -24.705 1.00 63.59 93 PRO A N 1
ATOM 747 C CA . PRO A 1 93 ? 18.620 9.838 -24.704 1.00 63.59 93 PRO A CA 1
ATOM 748 C C . PRO A 1 93 ? 18.340 9.343 -23.281 1.00 63.59 93 PRO A C 1
ATOM 750 O O . PRO A 1 93 ? 19.135 9.567 -22.366 1.00 63.59 93 PRO A O 1
ATOM 753 N N . TRP A 1 94 ? 17.198 8.684 -23.098 1.00 67.38 94 TRP A N 1
ATOM 754 C CA . TRP A 1 94 ? 16.648 8.218 -21.823 1.00 67.38 94 TRP A CA 1
ATOM 755 C C . TRP A 1 94 ? 16.427 9.329 -20.786 1.00 67.38 94 TRP A C 1
ATOM 757 O O . TRP A 1 94 ? 16.223 9.027 -19.613 1.00 67.38 94 TRP A O 1
ATOM 767 N N . GLY A 1 95 ? 16.491 10.605 -21.190 1.00 68.31 95 GLY A N 1
ATOM 768 C CA . GLY A 1 95 ? 16.501 11.743 -20.270 1.00 68.31 95 GLY A CA 1
ATOM 769 C C . GLY A 1 95 ? 17.697 11.727 -19.312 1.00 68.31 95 GLY A C 1
ATOM 770 O O . GLY A 1 95 ? 17.603 12.287 -18.222 1.00 68.31 95 GLY A O 1
ATOM 771 N N . LYS A 1 96 ? 18.791 11.031 -19.669 1.00 73.44 96 LYS A N 1
ATOM 772 C CA . LYS A 1 96 ? 19.944 10.805 -18.787 1.00 73.44 96 LYS A CA 1
ATOM 773 C C . LYS A 1 96 ? 21.301 11.051 -19.466 1.00 73.44 96 LYS A C 1
ATOM 775 O O . LYS A 1 96 ? 21.450 10.839 -20.681 1.00 73.44 96 LYS A O 1
ATOM 780 N N . PRO A 1 97 ? 22.327 11.444 -18.686 1.00 79.12 97 PRO A N 1
ATOM 781 C CA . PRO A 1 97 ? 23.716 11.474 -19.141 1.00 79.12 97 PRO A CA 1
ATOM 782 C C . PRO A 1 97 ? 24.191 10.094 -19.610 1.00 79.12 97 PRO A C 1
ATOM 784 O O . PRO A 1 97 ? 23.670 9.072 -19.168 1.00 79.12 97 PRO A O 1
ATOM 787 N N . THR A 1 98 ? 25.181 10.047 -20.502 1.00 81.62 98 THR A N 1
ATOM 788 C CA . THR A 1 98 ? 25.658 8.806 -21.148 1.00 81.62 98 THR A CA 1
ATOM 789 C C . THR A 1 98 ? 26.091 7.736 -20.149 1.00 81.62 98 THR A C 1
ATOM 791 O O . THR A 1 98 ? 25.870 6.552 -20.383 1.00 81.62 98 THR A O 1
ATOM 794 N N . GLU A 1 99 ? 26.687 8.153 -19.043 1.00 84.38 99 GLU A N 1
ATOM 795 C CA . GLU A 1 99 ? 27.147 7.342 -17.923 1.00 84.38 99 GLU A CA 1
ATOM 796 C C . GLU A 1 99 ? 26.009 6.714 -17.112 1.00 84.38 99 GLU A C 1
ATOM 798 O O . GLU A 1 99 ? 26.225 5.702 -16.462 1.00 84.38 99 GLU A O 1
ATOM 803 N N . GLU A 1 100 ? 24.789 7.243 -17.182 1.00 79.50 100 GLU A N 1
ATOM 804 C CA . GLU A 1 100 ? 23.637 6.686 -16.464 1.00 79.50 100 GLU A CA 1
ATOM 805 C C . GLU A 1 100 ? 22.724 5.820 -17.341 1.00 79.50 100 GLU A C 1
ATOM 807 O O . GLU A 1 100 ? 21.736 5.252 -16.863 1.00 79.50 100 GLU A O 1
ATOM 812 N N . ARG A 1 101 ? 23.036 5.719 -18.637 1.00 83.69 101 ARG A N 1
ATOM 813 C CA . ARG A 1 101 ? 22.224 4.984 -19.611 1.00 83.69 101 ARG A CA 1
ATOM 814 C C . ARG A 1 101 ? 22.383 3.472 -19.462 1.00 83.69 101 ARG A C 1
ATOM 816 O O . ARG A 1 101 ? 23.417 3.006 -18.973 1.00 83.69 101 ARG A O 1
ATOM 823 N N . PRO A 1 102 ? 21.412 2.697 -19.968 1.00 85.38 102 PRO A N 1
ATOM 824 C CA . PRO A 1 102 ? 21.583 1.266 -20.144 1.00 85.38 102 PRO A CA 1
ATOM 825 C C . PRO A 1 102 ? 22.765 0.946 -21.063 1.00 85.38 102 PRO A C 1
ATOM 827 O O . PRO A 1 102 ? 23.140 1.752 -21.924 1.00 85.38 102 PRO A O 1
ATOM 830 N N . ARG A 1 103 ? 23.365 -0.229 -20.891 1.00 92.00 103 ARG A N 1
ATOM 831 C CA . ARG A 1 103 ? 24.385 -0.769 -21.792 1.00 92.00 103 ARG A CA 1
ATOM 832 C C . ARG A 1 103 ? 24.210 -2.262 -21.973 1.00 92.00 103 ARG A C 1
ATOM 834 O O . ARG A 1 103 ? 23.948 -2.970 -21.005 1.00 92.00 103 ARG A O 1
ATOM 841 N N . ILE A 1 104 ? 24.410 -2.733 -23.192 1.00 91.88 104 ILE A N 1
ATOM 842 C CA . ILE A 1 104 ? 24.440 -4.150 -23.526 1.00 91.88 104 ILE A CA 1
ATOM 843 C C . ILE A 1 104 ? 25.835 -4.452 -24.060 1.00 91.88 104 ILE A C 1
ATOM 845 O O . ILE A 1 104 ? 26.290 -3.869 -25.042 1.00 91.88 104 ILE A O 1
ATOM 849 N N . ARG A 1 105 ? 26.545 -5.355 -23.392 1.00 92.00 105 ARG A N 1
ATOM 850 C CA . ARG A 1 105 ? 27.860 -5.823 -23.815 1.00 92.00 105 ARG A CA 1
ATOM 851 C C . ARG A 1 105 ? 27.764 -7.285 -24.213 1.00 92.00 105 ARG A C 1
ATOM 853 O O . ARG A 1 105 ? 27.382 -8.132 -23.419 1.00 92.00 105 ARG A O 1
ATOM 860 N N . PHE A 1 106 ? 28.132 -7.575 -25.450 1.00 89.00 106 PHE A N 1
ATOM 861 C CA . PHE A 1 106 ? 28.160 -8.937 -25.966 1.00 89.00 106 PHE A CA 1
ATOM 862 C C . PHE A 1 106 ? 29.397 -9.676 -25.449 1.00 89.00 106 PHE A C 1
ATOM 864 O O . PHE A 1 106 ? 30.492 -9.107 -25.421 1.00 89.00 106 PHE A O 1
ATOM 871 N N . ILE A 1 107 ? 29.213 -10.929 -25.028 1.00 85.31 107 ILE A N 1
ATOM 872 C CA . ILE A 1 107 ? 30.292 -11.822 -24.600 1.00 85.31 107 ILE A CA 1
ATOM 873 C C . ILE A 1 107 ? 30.453 -12.928 -25.644 1.00 85.31 107 ILE A C 1
ATOM 875 O O . ILE A 1 107 ? 29.480 -13.589 -26.003 1.00 85.31 107 ILE A O 1
ATOM 879 N N . GLY A 1 108 ? 31.691 -13.159 -26.080 1.00 76.62 108 GLY A N 1
ATOM 880 C CA . GLY A 1 108 ? 32.031 -14.175 -27.078 1.00 76.62 108 GLY A CA 1
ATOM 881 C C . GLY A 1 108 ? 32.311 -13.587 -28.459 1.00 76.62 108 GLY A C 1
ATOM 882 O O . GLY A 1 108 ? 32.262 -12.374 -28.654 1.00 76.62 108 GLY A O 1
ATOM 883 N N . ASP A 1 109 ? 32.660 -14.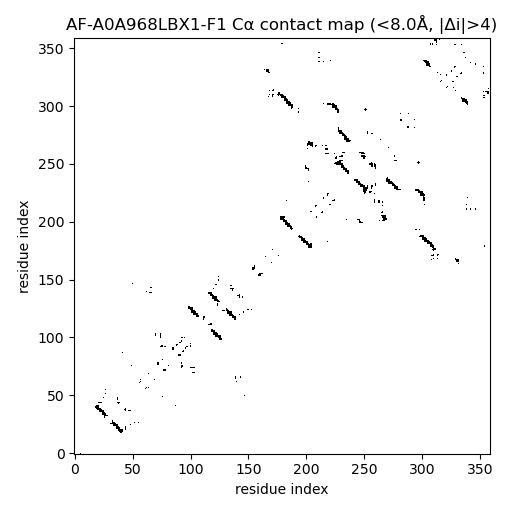462 -29.401 1.00 68.44 109 ASP A N 1
ATOM 884 C CA . ASP A 1 109 ? 33.060 -14.084 -30.759 1.00 68.44 109 ASP A CA 1
ATOM 885 C C . ASP A 1 109 ? 31.879 -14.243 -31.735 1.00 68.44 109 ASP A C 1
ATOM 887 O O . ASP A 1 109 ? 31.126 -15.217 -31.658 1.00 68.44 109 ASP A O 1
ATOM 891 N N . ASP A 1 110 ? 31.728 -13.328 -32.699 1.00 63.50 110 ASP A N 1
ATOM 892 C CA . ASP A 1 110 ? 30.599 -13.291 -33.657 1.00 63.50 110 ASP A CA 1
ATOM 893 C C . ASP A 1 110 ? 30.509 -14.552 -34.551 1.00 63.50 110 ASP A C 1
ATOM 895 O O . ASP A 1 110 ? 29.531 -14.755 -35.276 1.00 63.50 110 ASP A O 1
ATOM 899 N N . LYS A 1 111 ? 31.524 -15.427 -34.510 1.00 57.03 111 LYS A N 1
ATOM 900 C CA . LYS A 1 111 ? 31.501 -16.750 -35.148 1.00 57.03 111 LYS A CA 1
ATOM 901 C C . LYS A 1 111 ? 30.575 -17.744 -34.438 1.00 57.03 111 LYS A C 1
ATOM 903 O O . LYS A 1 111 ? 29.826 -18.418 -35.136 1.00 57.03 111 LYS A O 1
ATOM 908 N N . GLN A 1 112 ? 30.540 -17.776 -33.099 1.00 53.72 112 GLN A N 1
ATOM 909 C CA . GLN A 1 112 ? 29.634 -18.657 -32.332 1.00 53.72 112 GLN A CA 1
ATOM 910 C C . GLN A 1 112 ? 28.152 -18.336 -32.599 1.00 53.72 112 GLN A C 1
ATOM 912 O O . GLN A 1 112 ? 27.312 -19.230 -32.662 1.00 53.72 112 GLN A O 1
ATOM 917 N N . ARG A 1 113 ? 27.841 -17.062 -32.876 1.00 58.97 113 ARG A N 1
ATOM 918 C CA . ARG A 1 113 ? 26.503 -16.584 -33.270 1.00 58.97 113 ARG A CA 1
ATOM 919 C C . ARG A 1 113 ? 25.950 -17.287 -34.515 1.00 58.97 113 ARG A C 1
ATOM 921 O O . ARG A 1 113 ? 24.742 -17.491 -34.601 1.00 58.97 113 ARG A O 1
ATOM 928 N N . ARG A 1 114 ? 26.796 -17.578 -35.511 1.00 56.31 114 ARG A N 1
ATOM 929 C CA . ARG A 1 114 ? 26.341 -18.104 -36.813 1.00 56.31 114 ARG A CA 1
ATOM 930 C C . ARG A 1 114 ? 26.000 -19.589 -36.773 1.00 56.31 114 ARG A C 1
ATOM 932 O O . ARG A 1 114 ? 25.223 -20.024 -37.615 1.00 56.31 114 ARG A O 1
ATOM 939 N N . GLU A 1 115 ? 26.582 -20.331 -35.837 1.00 57.25 115 GLU A N 1
ATOM 940 C CA . GLU A 1 115 ? 26.429 -21.786 -35.754 1.00 57.25 115 GLU A CA 1
ATOM 941 C C . GLU A 1 115 ? 25.262 -22.186 -34.838 1.00 57.25 115 GLU A C 1
ATOM 943 O O . GLU A 1 115 ? 24.451 -23.014 -35.244 1.00 57.25 115 GLU A O 1
ATOM 948 N N . ASP A 1 116 ? 25.094 -21.526 -33.684 1.00 59.69 116 ASP A N 1
ATOM 949 C CA . ASP A 1 116 ? 24.122 -21.961 -32.663 1.00 59.69 116 ASP A CA 1
ATOM 950 C C . ASP A 1 116 ? 22.878 -21.061 -32.528 1.00 59.69 116 ASP A C 1
ATOM 952 O O . ASP A 1 116 ? 21.904 -21.432 -31.872 1.00 59.69 116 ASP A O 1
ATOM 956 N N . GLY A 1 117 ? 22.885 -19.851 -33.105 1.00 68.94 117 GLY A N 1
ATOM 957 C CA . GLY A 1 117 ? 21.781 -18.886 -32.959 1.00 68.94 117 GLY A CA 1
ATOM 958 C C . GLY A 1 117 ? 21.561 -18.376 -31.523 1.00 68.94 117 GLY A C 1
ATOM 959 O O . GLY A 1 117 ? 20.540 -17.746 -31.241 1.00 68.94 117 GLY A O 1
ATOM 960 N N . TYR A 1 118 ? 22.517 -18.638 -30.631 1.00 74.81 118 TYR A N 1
ATOM 961 C CA . TYR A 1 118 ? 22.499 -18.312 -29.207 1.00 74.81 118 TYR A CA 1
ATOM 962 C C . TYR A 1 118 ? 23.588 -17.285 -28.884 1.00 74.81 118 TYR A C 1
ATOM 964 O O . TYR A 1 118 ? 24.660 -17.290 -29.492 1.00 74.81 118 TYR A O 1
ATOM 972 N N . ARG A 1 119 ? 23.341 -16.403 -27.912 1.00 81.50 119 ARG A N 1
ATOM 973 C CA . ARG A 1 119 ? 24.335 -15.436 -27.424 1.00 81.50 119 ARG A CA 1
ATOM 974 C C . ARG A 1 119 ? 24.328 -15.339 -25.913 1.00 81.50 119 ARG A C 1
ATOM 976 O O . ARG A 1 119 ? 23.376 -15.759 -25.260 1.00 81.50 119 ARG A O 1
ATOM 983 N N . VAL A 1 120 ? 25.383 -14.729 -25.385 1.00 84.31 120 VAL A N 1
ATOM 984 C CA . VAL A 1 120 ? 25.467 -14.285 -23.998 1.00 84.31 120 VAL A CA 1
ATOM 985 C C . VAL A 1 120 ? 25.760 -12.787 -23.987 1.00 84.31 120 VAL A C 1
ATOM 987 O O . VAL A 1 120 ? 26.619 -12.310 -24.731 1.00 84.31 120 VAL A O 1
ATOM 990 N N . VAL A 1 121 ? 25.038 -12.034 -23.163 1.00 89.19 121 VAL A N 1
ATOM 991 C CA . VAL A 1 121 ? 25.240 -10.593 -22.994 1.00 89.19 121 VAL A CA 1
ATOM 992 C C . VAL A 1 121 ? 25.284 -10.212 -21.520 1.00 89.19 121 VAL A C 1
ATOM 994 O O . VAL A 1 121 ? 24.559 -10.763 -20.696 1.00 89.19 121 VAL A O 1
ATOM 997 N N . GLU A 1 122 ? 26.115 -9.229 -21.206 1.00 92.06 122 GLU A N 1
ATOM 998 C CA . GLU A 1 122 ? 26.047 -8.440 -19.983 1.00 92.06 122 GLU A CA 1
ATOM 999 C C . GLU A 1 122 ? 25.109 -7.257 -20.226 1.00 92.06 122 GLU A C 1
ATOM 1001 O O . GLU A 1 122 ? 25.371 -6.399 -21.073 1.00 92.06 122 GLU A O 1
ATOM 1006 N N . PHE A 1 123 ? 24.014 -7.197 -19.480 1.00 92.00 123 PHE A N 1
ATOM 1007 C CA . PHE A 1 123 ? 23.121 -6.052 -19.458 1.00 92.00 123 PHE A CA 1
ATOM 1008 C C . PHE A 1 123 ? 23.356 -5.225 -18.196 1.00 92.00 123 PHE A C 1
ATOM 1010 O O . PHE A 1 123 ? 23.209 -5.721 -17.082 1.00 92.00 123 PHE A O 1
ATOM 1017 N N . TYR A 1 124 ? 23.679 -3.950 -18.387 1.00 91.38 124 TYR A N 1
ATOM 1018 C CA . TYR A 1 124 ? 23.827 -2.952 -17.337 1.00 91.38 124 TYR A CA 1
ATOM 1019 C C . TYR A 1 124 ? 22.641 -1.992 -17.424 1.00 91.38 124 TYR A C 1
ATOM 1021 O O . TYR A 1 124 ? 22.595 -1.184 -18.355 1.00 91.38 124 TYR A O 1
ATOM 1029 N N . PRO A 1 125 ? 21.692 -2.003 -16.476 1.00 85.06 125 PRO A N 1
ATOM 1030 C CA . PRO A 1 125 ? 20.599 -1.035 -16.466 1.00 85.06 125 PRO A CA 1
ATOM 1031 C C . PRO A 1 125 ? 21.088 0.414 -16.301 1.00 85.06 125 PRO A C 1
ATOM 1033 O O . PRO A 1 125 ? 20.405 1.350 -16.713 1.00 85.06 125 PRO A O 1
ATOM 1036 N N . ASN A 1 126 ? 22.264 0.607 -15.689 1.00 84.31 126 ASN A N 1
ATOM 1037 C CA . ASN A 1 126 ? 22.936 1.896 -15.522 1.00 84.31 126 ASN A CA 1
ATOM 1038 C C . ASN A 1 126 ? 24.458 1.695 -15.500 1.00 84.31 126 ASN A C 1
ATOM 1040 O O . ASN A 1 126 ? 24.970 1.047 -14.588 1.00 84.31 126 ASN A O 1
ATOM 1044 N N . ARG A 1 127 ? 25.180 2.291 -16.460 1.00 86.75 127 ARG A N 1
ATOM 1045 C CA . ARG A 1 127 ? 26.647 2.152 -16.575 1.00 86.75 127 ARG A CA 1
ATOM 1046 C C . ARG A 1 127 ? 27.418 2.696 -15.367 1.00 86.75 127 ARG A C 1
ATOM 1048 O O . ARG A 1 127 ? 28.524 2.230 -15.119 1.00 86.75 127 ARG A O 1
ATOM 1055 N N . ALA A 1 128 ? 26.859 3.647 -14.620 1.00 82.00 128 ALA A N 1
ATOM 1056 C CA . ALA A 1 128 ? 27.473 4.210 -13.421 1.00 82.00 128 ALA A CA 1
ATOM 1057 C C . ALA A 1 128 ? 27.438 3.244 -12.225 1.00 82.00 128 ALA A C 1
ATOM 1059 O O . ALA A 1 128 ? 28.103 3.501 -11.224 1.00 82.00 128 ALA A O 1
ATOM 1060 N N . ASN A 1 129 ? 26.680 2.144 -12.314 1.00 83.44 129 ASN A N 1
ATOM 1061 C CA . ASN A 1 129 ? 26.647 1.098 -11.299 1.00 83.44 129 ASN A CA 1
ATOM 1062 C C . ASN A 1 129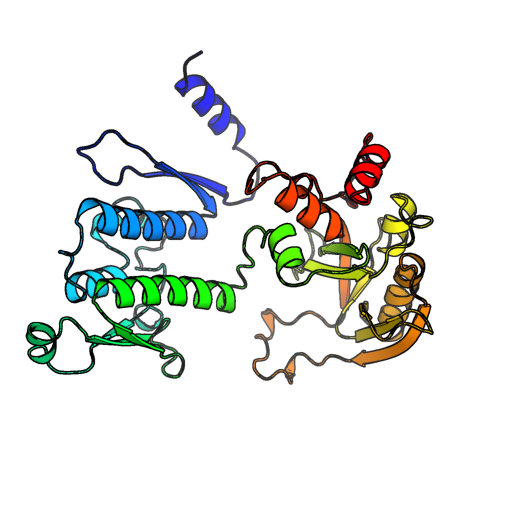 ? 27.182 -0.229 -11.874 1.00 83.44 129 ASN A C 1
ATOM 1064 O O . ASN A 1 129 ? 26.392 -1.042 -12.355 1.00 83.44 129 ASN A O 1
ATOM 1068 N N . PRO A 1 130 ? 28.507 -0.455 -11.847 1.00 80.19 130 PRO A N 1
ATOM 1069 C CA . PRO A 1 130 ? 29.116 -1.647 -12.437 1.00 80.19 130 PRO A CA 1
ATOM 1070 C C . PRO A 1 130 ? 28.726 -2.952 -11.726 1.00 80.19 130 PRO A C 1
ATOM 1072 O O . PRO A 1 130 ? 28.840 -4.014 -12.334 1.00 80.19 130 PRO A O 1
ATOM 1075 N N . ASP A 1 131 ? 28.241 -2.874 -10.482 1.00 81.25 131 ASP A N 1
ATOM 1076 C CA . ASP A 1 131 ? 27.813 -4.034 -9.689 1.00 81.25 131 ASP A CA 1
ATOM 1077 C C . ASP A 1 131 ? 26.398 -4.520 -10.063 1.00 81.25 131 ASP A C 1
ATOM 1079 O O . ASP A 1 131 ? 26.005 -5.632 -9.714 1.00 81.25 131 ASP A O 1
ATOM 1083 N N . ASP A 1 132 ? 25.625 -3.698 -10.781 1.00 81.12 132 ASP A N 1
ATOM 1084 C CA . ASP A 1 132 ? 24.268 -4.001 -11.252 1.00 81.12 132 ASP A CA 1
ATOM 1085 C C . ASP A 1 132 ? 24.327 -4.519 -12.696 1.00 81.12 132 ASP A C 1
ATOM 1087 O O . ASP A 1 132 ? 24.000 -3.816 -13.656 1.00 81.12 132 ASP A O 1
ATOM 1091 N N . VAL A 1 133 ? 24.845 -5.742 -12.843 1.00 89.50 133 VAL A N 1
ATOM 1092 C CA . VAL A 1 133 ? 25.015 -6.432 -14.126 1.00 89.50 133 VAL A CA 1
ATOM 1093 C C . VAL A 1 133 ? 24.188 -7.713 -14.171 1.00 89.50 133 VAL A C 1
ATOM 1095 O O . VAL A 1 133 ? 24.214 -8.535 -13.255 1.00 89.50 133 VAL A O 1
ATOM 1098 N N . HIS A 1 134 ? 23.471 -7.911 -15.274 1.00 86.50 134 HIS A N 1
ATOM 1099 C CA . HIS A 1 134 ? 22.694 -9.116 -15.531 1.00 86.50 134 HIS A CA 1
ATOM 1100 C C . HIS A 1 134 ? 23.300 -9.893 -16.693 1.00 86.50 134 HIS A C 1
ATOM 1102 O O . HIS A 1 134 ? 23.425 -9.369 -17.799 1.00 86.50 134 HIS A O 1
ATOM 1108 N N . LEU A 1 135 ? 23.646 -11.155 -16.452 1.00 88.69 135 LEU A N 1
ATOM 1109 C CA . LEU A 1 135 ? 24.101 -12.063 -17.497 1.00 88.69 135 LEU A CA 1
ATOM 1110 C C . LEU A 1 135 ? 22.887 -12.739 -18.137 1.00 88.69 135 LEU A C 1
ATOM 1112 O O . LEU A 1 135 ? 22.144 -13.449 -17.460 1.00 88.69 135 LEU A O 1
ATOM 1116 N N . LEU A 1 136 ? 22.680 -12.510 -19.429 1.00 87.25 136 LEU A N 1
ATOM 1117 C CA . LEU A 1 136 ? 21.546 -13.042 -20.181 1.00 87.25 136 LEU A CA 1
ATOM 1118 C C . LEU A 1 136 ? 22.055 -13.941 -21.291 1.00 87.25 136 LEU A C 1
ATOM 1120 O O . LEU A 1 136 ? 23.014 -13.593 -21.973 1.00 87.25 136 LEU A O 1
ATOM 1124 N N . SER A 1 137 ? 21.392 -15.072 -21.497 1.00 84.88 137 SER A N 1
ATOM 1125 C CA . SER A 1 137 ? 21.729 -16.008 -22.562 1.00 84.88 137 SER A CA 1
ATOM 1126 C C . SER A 1 137 ? 20.478 -16.514 -23.250 1.00 84.88 137 SER A C 1
ATOM 1128 O O . SER A 1 137 ? 19.507 -16.850 -22.573 1.00 84.88 137 SER A O 1
ATOM 1130 N N . GLY A 1 138 ? 20.506 -16.601 -24.570 1.00 82.38 138 GLY A N 1
ATOM 1131 C CA . GLY A 1 138 ? 19.330 -16.963 -25.348 1.00 82.38 138 GLY A CA 1
ATOM 1132 C C . GLY A 1 138 ? 19.529 -16.721 -26.829 1.00 82.38 138 GLY A C 1
ATOM 1133 O O . GLY A 1 138 ? 20.579 -16.249 -27.273 1.00 82.38 138 GLY A O 1
ATOM 1134 N N . THR A 1 139 ? 18.472 -16.967 -27.581 1.00 83.00 139 THR A N 1
ATOM 1135 C CA . THR A 1 139 ? 18.303 -16.395 -28.913 1.00 83.00 139 THR A CA 1
ATOM 1136 C C . THR A 1 139 ? 18.207 -14.868 -28.843 1.00 83.00 139 THR A C 1
ATOM 1138 O O . THR A 1 139 ? 17.871 -14.279 -27.810 1.00 83.00 139 THR A O 1
ATOM 1141 N N . ASP A 1 140 ? 18.430 -14.198 -29.975 1.00 80.88 140 ASP A N 1
ATOM 1142 C CA . ASP A 1 140 ? 18.315 -12.738 -30.068 1.00 80.88 140 ASP A CA 1
ATOM 1143 C C . ASP A 1 140 ? 16.942 -12.218 -29.598 1.00 80.88 140 ASP A C 1
ATOM 1145 O O . ASP A 1 140 ? 16.840 -11.133 -29.025 1.00 80.88 140 ASP A O 1
ATOM 1149 N N . ALA A 1 141 ? 15.869 -12.983 -29.820 1.00 75.94 141 ALA A N 1
ATOM 1150 C CA . ALA A 1 141 ? 14.526 -12.624 -29.370 1.00 75.94 141 ALA A CA 1
ATOM 1151 C C . ALA A 1 141 ? 14.377 -12.720 -27.844 1.00 75.94 141 ALA A C 1
ATOM 1153 O O . ALA A 1 141 ? 13.865 -11.785 -27.224 1.00 75.94 141 ALA A O 1
ATOM 1154 N N . GLU A 1 142 ? 14.864 -13.806 -27.244 1.00 76.62 142 GLU A N 1
ATOM 1155 C CA . GLU A 1 142 ? 14.794 -14.040 -25.798 1.00 76.62 142 GLU A CA 1
ATOM 1156 C C . GLU A 1 142 ? 15.623 -13.016 -25.024 1.00 76.62 142 GLU A C 1
ATOM 1158 O O . GLU A 1 142 ? 15.149 -12.458 -24.035 1.00 76.62 142 GLU A O 1
ATOM 1163 N N . ILE A 1 143 ? 16.824 -12.690 -25.513 1.00 80.00 143 ILE A N 1
ATOM 1164 C CA . ILE A 1 143 ? 17.686 -11.680 -24.888 1.00 80.00 143 ILE A CA 1
ATOM 1165 C C . ILE A 1 143 ? 17.012 -10.303 -24.911 1.00 80.00 143 ILE A C 1
ATOM 1167 O O . ILE A 1 143 ? 16.992 -9.620 -23.887 1.00 80.00 143 ILE A O 1
ATOM 1171 N N . ARG A 1 144 ? 16.391 -9.896 -26.029 1.00 78.62 144 ARG A N 1
ATOM 1172 C CA . ARG A 1 144 ? 15.633 -8.628 -26.086 1.00 78.62 144 ARG A CA 1
ATOM 1173 C C . ARG A 1 144 ? 14.493 -8.596 -25.085 1.00 78.62 144 ARG A C 1
ATOM 1175 O O . ARG A 1 144 ? 14.324 -7.594 -24.393 1.00 78.62 144 ARG A O 1
ATOM 1182 N N . GLN A 1 145 ? 13.710 -9.670 -25.018 1.00 75.69 145 GLN A N 1
ATOM 1183 C CA . GLN A 1 145 ? 12.589 -9.758 -24.090 1.00 75.69 145 GLN A CA 1
ATOM 1184 C C . GLN A 1 145 ? 13.073 -9.673 -22.637 1.00 75.69 145 GLN A C 1
ATOM 1186 O O . GLN A 1 145 ? 12.511 -8.917 -21.846 1.00 75.69 145 GLN A O 1
ATOM 1191 N N . ALA A 1 146 ? 14.149 -10.385 -22.298 1.00 74.38 146 ALA A N 1
ATOM 1192 C CA . ALA A 1 146 ? 14.741 -10.352 -20.967 1.00 74.38 146 ALA A CA 1
ATOM 1193 C C . ALA A 1 146 ? 15.252 -8.949 -20.594 1.00 74.38 146 ALA A C 1
ATOM 1195 O O . ALA A 1 146 ? 14.966 -8.474 -19.496 1.00 74.38 146 ALA A O 1
ATOM 1196 N N . ILE A 1 147 ? 15.926 -8.251 -21.517 1.00 81.94 147 ILE A N 1
ATOM 1197 C CA . ILE A 1 147 ? 16.383 -6.865 -21.315 1.00 81.94 147 ILE A CA 1
ATOM 1198 C C . ILE A 1 147 ? 15.198 -5.931 -21.052 1.00 81.94 147 ILE A C 1
ATOM 1200 O O . ILE A 1 147 ? 15.249 -5.128 -20.124 1.00 81.94 147 ILE A O 1
ATOM 1204 N N . GLN A 1 148 ? 14.115 -6.045 -21.826 1.00 75.69 148 GLN A N 1
ATOM 1205 C CA . GLN A 1 148 ? 12.919 -5.215 -21.639 1.00 75.69 148 GLN A CA 1
ATOM 1206 C C . GLN A 1 148 ? 12.278 -5.433 -20.263 1.00 75.69 148 GLN A C 1
ATOM 1208 O O . GLN A 1 148 ? 11.930 -4.465 -19.585 1.00 75.69 148 GLN A O 1
ATOM 1213 N N . VAL A 1 149 ? 12.153 -6.692 -19.834 1.00 72.69 149 VAL A N 1
ATOM 1214 C CA . VAL A 1 149 ? 11.588 -7.043 -18.524 1.00 72.69 149 VAL A CA 1
ATOM 1215 C C . VAL A 1 149 ? 12.481 -6.542 -17.392 1.00 72.69 149 VAL A C 1
ATOM 1217 O O . VAL A 1 149 ? 11.986 -5.887 -16.477 1.00 72.69 149 VAL A O 1
ATOM 1220 N N . LEU A 1 150 ? 13.790 -6.794 -17.459 1.00 75.56 150 LEU A N 1
ATOM 1221 C CA . LEU A 1 150 ? 14.732 -6.341 -16.436 1.00 75.56 150 LEU A CA 1
ATOM 1222 C C . LEU A 1 150 ? 14.764 -4.824 -16.339 1.00 75.56 150 LEU A C 1
ATOM 1224 O O . LEU A 1 150 ? 14.678 -4.287 -15.243 1.00 75.56 150 LEU A O 1
ATOM 1228 N N . PHE A 1 151 ? 14.789 -4.122 -17.470 1.00 71.62 151 PHE A N 1
ATOM 1229 C CA . PHE A 1 151 ? 14.758 -2.666 -17.469 1.00 71.62 151 PHE A CA 1
ATOM 1230 C C . PHE A 1 151 ? 13.473 -2.114 -16.831 1.00 71.62 151 PHE A C 1
ATOM 1232 O O . PHE A 1 151 ? 13.532 -1.167 -16.043 1.00 71.62 151 PHE A O 1
ATOM 1239 N N . ALA A 1 152 ? 12.320 -2.735 -17.103 1.00 63.78 152 ALA A N 1
ATOM 1240 C CA . ALA A 1 152 ? 11.066 -2.387 -16.440 1.00 63.78 152 ALA A CA 1
ATOM 1241 C C . ALA A 1 152 ? 11.128 -2.633 -14.919 1.00 63.78 152 ALA A C 1
ATOM 1243 O O . ALA A 1 152 ? 10.714 -1.771 -14.145 1.00 63.78 152 ALA A O 1
ATOM 1244 N N . LEU A 1 153 ? 11.693 -3.763 -14.479 1.00 64.12 153 LEU A N 1
ATOM 1245 C CA . LEU A 1 153 ? 11.846 -4.116 -13.062 1.00 64.12 153 LEU A CA 1
ATOM 1246 C C . LEU A 1 153 ? 12.823 -3.195 -12.318 1.00 64.12 153 LEU A C 1
ATOM 1248 O O . LEU A 1 153 ? 12.463 -2.640 -11.281 1.00 64.12 153 LEU A O 1
ATOM 1252 N N . THR A 1 154 ? 14.019 -2.945 -12.857 1.00 63.06 154 THR A N 1
ATOM 1253 C CA . THR A 1 154 ? 15.004 -2.041 -12.238 1.00 63.06 154 THR A CA 1
ATOM 1254 C C . THR A 1 154 ? 14.443 -0.629 -12.088 1.00 63.06 154 THR A C 1
ATOM 1256 O O . THR A 1 154 ? 14.741 0.082 -11.125 1.00 63.06 154 THR A O 1
ATOM 1259 N N . ARG A 1 155 ? 13.586 -0.205 -13.021 1.00 55.97 155 ARG A N 1
ATOM 1260 C CA . ARG A 1 155 ? 12.897 1.078 -12.924 1.00 55.97 155 ARG A CA 1
ATOM 1261 C C . ARG A 1 155 ? 11.851 1.107 -11.814 1.00 55.97 155 ARG A C 1
ATOM 1263 O O . ARG A 1 155 ? 11.794 2.087 -11.071 1.00 55.97 155 ARG A O 1
ATOM 1270 N N . ILE A 1 156 ? 11.068 0.037 -11.673 1.00 52.06 156 ILE A N 1
ATOM 1271 C CA . ILE A 1 156 ? 10.107 -0.133 -10.572 1.00 52.06 156 ILE A CA 1
ATOM 1272 C C . ILE A 1 156 ? 10.823 0.010 -9.222 1.00 52.06 156 ILE A C 1
ATOM 1274 O O . ILE A 1 156 ? 10.353 0.736 -8.344 1.00 52.06 156 ILE A O 1
ATOM 1278 N N . GLU A 1 157 ? 11.988 -0.622 -9.077 1.00 50.16 157 GLU A N 1
ATOM 1279 C CA . GLU A 1 157 ? 12.773 -0.595 -7.843 1.00 50.16 157 GLU A CA 1
ATOM 1280 C C . GLU A 1 157 ? 13.425 0.770 -7.567 1.00 50.16 157 GLU A C 1
ATOM 1282 O O . GLU A 1 157 ? 13.363 1.264 -6.439 1.00 50.16 157 GLU A O 1
ATOM 1287 N N . ARG A 1 158 ? 14.031 1.410 -8.579 1.00 50.81 158 ARG A N 1
ATOM 1288 C CA . ARG A 1 158 ? 14.806 2.655 -8.401 1.00 50.81 158 ARG A CA 1
ATOM 1289 C C . ARG A 1 158 ? 13.966 3.919 -8.335 1.00 50.81 158 ARG A C 1
ATOM 1291 O O . ARG A 1 158 ? 14.272 4.817 -7.553 1.00 50.81 158 ARG A O 1
ATOM 1298 N N . GLU A 1 159 ? 12.933 4.021 -9.162 1.00 41.94 159 GLU A N 1
ATOM 1299 C CA . GLU A 1 159 ? 12.112 5.233 -9.223 1.00 41.94 159 GLU A CA 1
ATOM 1300 C C . GLU A 1 159 ? 10.991 5.206 -8.180 1.00 41.94 159 GLU A C 1
ATOM 1302 O O . GLU A 1 159 ? 10.239 6.172 -8.047 1.00 41.94 159 GLU A O 1
ATOM 1307 N N . GLY A 1 160 ? 10.864 4.107 -7.420 1.00 35.59 160 GLY A N 1
ATOM 1308 C CA . GLY A 1 160 ? 9.744 3.918 -6.504 1.00 35.59 160 GLY A CA 1
ATOM 1309 C C . GLY A 1 160 ? 8.408 4.084 -7.226 1.00 35.59 160 GLY A C 1
ATOM 1310 O O . GLY A 1 160 ? 7.402 4.423 -6.585 1.00 35.59 160 GLY A O 1
ATOM 1311 N N . ILE A 1 161 ? 8.408 3.864 -8.553 1.00 37.34 161 ILE A N 1
ATOM 1312 C CA . ILE A 1 161 ? 7.220 3.726 -9.380 1.00 37.34 161 ILE A CA 1
ATOM 1313 C C . ILE A 1 161 ? 6.618 2.397 -8.952 1.00 37.34 161 ILE A C 1
ATOM 1315 O O . ILE A 1 161 ? 6.699 1.364 -9.607 1.00 37.34 161 ILE A O 1
ATOM 1319 N N . ASN A 1 162 ? 5.978 2.456 -7.788 1.00 34.00 162 ASN A N 1
ATOM 1320 C CA . ASN A 1 162 ? 4.770 1.718 -7.548 1.00 34.00 162 ASN A CA 1
ATOM 1321 C C . ASN A 1 162 ? 3.960 1.928 -8.815 1.00 34.00 162 ASN A C 1
ATOM 1323 O O . ASN A 1 162 ? 3.646 3.078 -9.147 1.00 34.00 162 ASN A O 1
ATOM 1327 N N . PHE A 1 163 ? 3.677 0.844 -9.531 1.00 30.36 163 PHE A N 1
ATOM 1328 C CA . PHE A 1 163 ? 2.644 0.839 -10.546 1.00 30.36 163 PHE A CA 1
ATOM 1329 C C . PHE A 1 163 ? 1.528 1.798 -10.129 1.00 30.36 163 PHE A C 1
ATOM 1331 O O . PHE A 1 163 ? 1.128 1.850 -8.955 1.00 30.36 163 PHE A O 1
ATOM 1338 N N . VAL A 1 164 ? 0.998 2.541 -11.095 1.00 36.78 164 VAL A N 1
ATOM 1339 C CA . VAL A 1 164 ? -0.371 3.031 -10.985 1.00 36.78 164 VAL A CA 1
ATOM 1340 C C . VAL A 1 164 ? -1.243 1.793 -10.753 1.00 36.78 164 VAL A C 1
ATOM 1342 O O . VAL A 1 164 ? -1.654 1.134 -11.693 1.00 36.78 164 VAL A O 1
ATOM 1345 N N . GLY A 1 165 ? -1.435 1.452 -9.475 1.00 41.06 165 GLY A N 1
ATOM 1346 C CA . GLY A 1 165 ? -2.063 0.231 -8.994 1.00 41.06 165 GLY A CA 1
ATOM 1347 C C . GLY A 1 165 ? -1.335 -1.047 -9.398 1.00 41.06 165 GLY A C 1
ATOM 1348 O O . GLY A 1 165 ? -1.619 -1.577 -10.461 1.00 41.06 165 GLY A O 1
ATOM 1349 N N . TYR A 1 166 ? -0.531 -1.632 -8.502 1.00 48.69 166 TYR A N 1
ATOM 1350 C CA . TYR A 1 166 ? -0.550 -3.094 -8.463 1.00 48.69 166 TYR A CA 1
ATOM 1351 C C . TYR A 1 166 ? -2.017 -3.479 -8.205 1.00 48.69 166 TYR A C 1
ATOM 1353 O O . TYR A 1 166 ? -2.580 -2.974 -7.217 1.00 48.69 166 TYR A O 1
ATOM 1361 N N . PRO A 1 167 ? -2.693 -4.188 -9.126 1.00 63.91 167 PRO A N 1
ATOM 1362 C CA . PRO A 1 167 ? -4.117 -4.437 -8.995 1.00 63.91 167 PRO A CA 1
ATOM 1363 C C . PRO A 1 167 ? -4.363 -5.161 -7.669 1.00 63.91 167 PRO A C 1
ATOM 1365 O O . PRO A 1 167 ? -3.644 -6.087 -7.293 1.00 63.91 167 PRO A O 1
ATOM 1368 N N . ILE A 1 168 ? -5.307 -4.648 -6.882 1.00 68.94 168 ILE A N 1
ATOM 1369 C CA . ILE A 1 168 ? -5.552 -5.130 -5.516 1.00 68.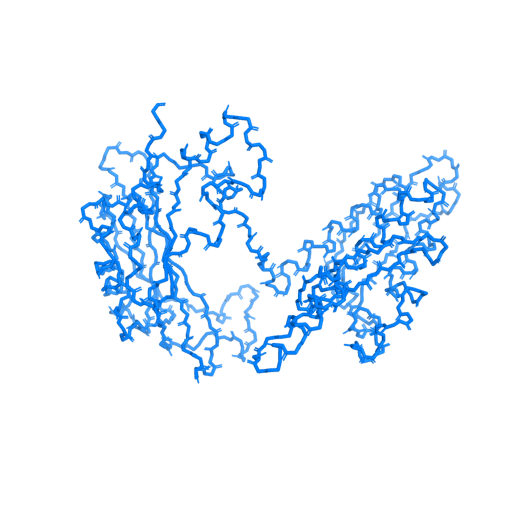94 168 ILE A CA 1
ATOM 1370 C C . ILE A 1 168 ? -5.954 -6.611 -5.523 1.00 68.94 168 ILE A C 1
ATOM 1372 O O . ILE A 1 168 ? -5.616 -7.357 -4.612 1.00 68.94 168 ILE A O 1
ATOM 1376 N N . ASP A 1 169 ? -6.627 -7.024 -6.588 1.00 67.62 169 ASP A N 1
ATOM 1377 C CA . ASP A 1 169 ? -6.966 -8.387 -6.955 1.00 67.62 169 ASP A CA 1
ATOM 1378 C C . ASP A 1 169 ? -5.720 -9.246 -7.182 1.00 67.62 169 ASP A C 1
ATOM 1380 O O . ASP A 1 169 ? -5.618 -10.312 -6.583 1.00 67.62 169 ASP A O 1
ATOM 1384 N N . GLU A 1 170 ? -4.725 -8.774 -7.935 1.00 69.81 170 GLU A N 1
ATOM 1385 C CA . GLU A 1 170 ? -3.482 -9.521 -8.159 1.00 69.81 170 GLU A CA 1
ATOM 1386 C C . GLU A 1 170 ? -2.706 -9.741 -6.849 1.00 69.81 170 GLU A C 1
ATOM 1388 O O . GLU A 1 170 ? -2.266 -10.852 -6.549 1.00 69.81 170 GLU A O 1
ATOM 1393 N N . TYR A 1 171 ? -2.650 -8.719 -5.988 1.00 73.19 171 TYR A N 1
ATOM 1394 C CA . TYR A 1 171 ? -2.094 -8.848 -4.636 1.00 73.19 171 TYR A CA 1
ATOM 1395 C C . TYR A 1 171 ? -2.798 -9.911 -3.800 1.00 73.19 171 TYR A C 1
ATOM 1397 O O . TYR A 1 171 ? -2.138 -10.694 -3.113 1.00 73.19 171 TYR A O 1
ATOM 1405 N N . LEU A 1 172 ? -4.126 -9.950 -3.862 1.00 77.19 172 LEU A N 1
ATOM 1406 C CA . LEU A 1 172 ? -4.924 -10.929 -3.133 1.00 77.19 172 LEU A CA 1
ATOM 1407 C C . LEU A 1 172 ? -4.842 -12.332 -3.745 1.00 77.19 172 LEU A C 1
ATOM 1409 O O . LEU A 1 172 ? -4.991 -13.299 -3.006 1.00 77.19 172 LEU A O 1
ATOM 1413 N N . ARG A 1 173 ? -4.537 -12.466 -5.042 1.00 77.38 173 ARG A N 1
ATOM 1414 C CA . ARG A 1 173 ? -4.240 -13.762 -5.676 1.00 77.38 173 ARG A CA 1
ATOM 1415 C C . ARG A 1 173 ? -2.896 -14.326 -5.230 1.00 77.38 173 ARG A C 1
ATOM 1417 O O . ARG A 1 173 ? -2.808 -15.515 -4.947 1.00 77.38 173 ARG A O 1
ATOM 1424 N N . ILE A 1 174 ? -1.859 -13.488 -5.138 1.00 75.12 174 ILE A N 1
ATOM 1425 C CA . ILE A 1 174 ? -0.535 -13.927 -4.660 1.00 75.12 174 ILE A CA 1
ATOM 1426 C C . ILE A 1 174 ? -0.566 -14.223 -3.158 1.00 75.12 174 ILE A C 1
ATOM 1428 O O . ILE A 1 174 ? 0.113 -15.133 -2.683 1.00 75.12 174 ILE A O 1
ATOM 1432 N N . LYS A 1 175 ? -1.329 -13.437 -2.391 1.00 77.88 175 LYS A N 1
ATOM 1433 C CA . LYS A 1 175 ? -1.418 -13.547 -0.930 1.00 77.88 175 LYS A CA 1
ATOM 1434 C C . LYS A 1 175 ? -2.875 -13.694 -0.492 1.00 77.88 175 LYS A C 1
ATOM 1436 O O . LYS A 1 175 ? -3.406 -12.756 0.118 1.00 77.88 175 LYS A O 1
ATOM 1441 N N . PRO A 1 176 ? -3.518 -14.840 -0.786 1.00 81.75 176 PRO A N 1
ATOM 1442 C CA . PRO A 1 176 ? -4.887 -15.075 -0.367 1.00 81.75 176 PRO A CA 1
ATOM 1443 C C . PRO A 1 176 ? -4.968 -15.060 1.157 1.00 81.75 176 PRO A C 1
ATOM 1445 O O . PRO A 1 176 ? -4.067 -15.506 1.868 1.00 81.75 176 PRO A O 1
ATOM 1448 N N . ARG A 1 177 ? -6.059 -14.487 1.653 1.00 84.44 177 ARG A N 1
ATOM 1449 C CA . ARG A 1 177 ? -6.375 -14.373 3.077 1.00 84.44 177 ARG A CA 1
ATOM 1450 C C . ARG A 1 177 ? -7.740 -14.975 3.332 1.00 84.44 177 ARG A C 1
ATOM 1452 O O . ARG A 1 177 ? -8.683 -14.666 2.599 1.00 84.44 177 ARG A O 1
ATOM 1459 N N . ASP A 1 178 ? -7.848 -15.728 4.418 1.00 86.69 178 ASP A N 1
ATOM 1460 C CA . ASP A 1 178 ? -9.106 -16.352 4.837 1.00 86.69 178 ASP A CA 1
ATOM 1461 C C . ASP A 1 178 ? -10.081 -15.364 5.490 1.00 86.69 178 ASP A C 1
ATOM 1463 O O . ASP A 1 178 ? -11.261 -15.676 5.654 1.00 86.69 178 ASP A O 1
ATOM 1467 N N . TYR A 1 179 ? -9.605 -14.164 5.821 1.00 89.56 179 TYR A N 1
ATOM 1468 C CA . TYR A 1 179 ? -10.347 -13.081 6.461 1.00 89.56 179 TYR A CA 1
ATOM 1469 C C . TYR A 1 179 ? -10.367 -11.813 5.596 1.00 89.56 179 TYR A C 1
ATOM 1471 O O . TYR A 1 179 ? -9.520 -11.606 4.721 1.00 89.56 179 TYR A O 1
ATOM 1479 N N . ILE A 1 180 ? -11.325 -10.927 5.876 1.00 91.31 180 ILE A N 1
ATOM 1480 C CA . ILE A 1 180 ? -11.423 -9.611 5.235 1.00 91.31 180 ILE A CA 1
ATOM 1481 C C . ILE A 1 180 ? -10.499 -8.648 5.974 1.00 91.31 180 ILE A C 1
ATOM 1483 O O . ILE A 1 180 ? -10.520 -8.576 7.197 1.00 91.31 180 ILE A O 1
ATOM 1487 N N . SER A 1 181 ? -9.675 -7.901 5.246 1.00 93.19 181 SER A N 1
ATOM 1488 C CA . SER A 1 181 ? -8.834 -6.850 5.835 1.00 93.19 181 SER A CA 1
ATOM 1489 C C . SER A 1 181 ? -9.255 -5.482 5.321 1.00 93.19 181 SER A C 1
ATOM 1491 O O . SER A 1 181 ? -9.839 -5.377 4.245 1.00 93.19 181 SER A O 1
ATOM 1493 N N . ILE A 1 182 ? -8.880 -4.418 6.023 1.00 94.31 182 ILE A N 1
ATOM 1494 C CA . ILE A 1 182 ? -8.932 -3.062 5.466 1.00 94.31 182 ILE A CA 1
ATOM 1495 C C . ILE A 1 182 ? -7.537 -2.462 5.422 1.00 94.31 182 ILE A C 1
ATOM 1497 O O . ILE A 1 182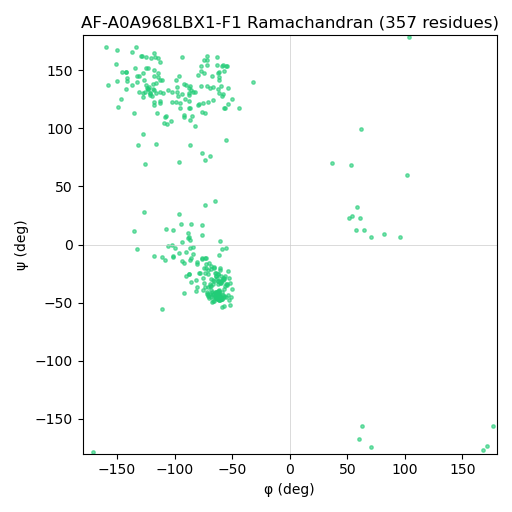 ? -6.708 -2.724 6.289 1.00 94.31 182 ILE A O 1
ATOM 1501 N N . GLN A 1 183 ? -7.262 -1.666 4.396 1.00 94.56 183 GLN A N 1
ATOM 1502 C CA . GLN A 1 183 ? -6.046 -0.872 4.312 1.00 94.56 183 GLN A CA 1
ATOM 1503 C C . GLN A 1 183 ? -6.426 0.601 4.334 1.00 94.56 183 GLN A C 1
ATOM 1505 O O . GLN A 1 183 ? -7.053 1.100 3.399 1.00 94.56 183 GLN A O 1
ATOM 1510 N N . ILE A 1 184 ? -6.045 1.288 5.404 1.00 96.19 184 ILE A N 1
ATOM 1511 C CA . ILE A 1 184 ? -6.250 2.728 5.547 1.00 96.19 184 ILE A CA 1
ATOM 1512 C C . ILE A 1 184 ? -5.003 3.431 5.023 1.00 96.19 184 ILE A C 1
ATOM 1514 O O . ILE A 1 184 ? -3.882 2.985 5.270 1.00 96.19 184 ILE A O 1
ATOM 1518 N N . TRP A 1 185 ? -5.206 4.512 4.279 1.00 94.31 185 TRP A N 1
ATOM 1519 C CA . TRP A 1 185 ? -4.165 5.318 3.666 1.00 94.31 185 TRP A CA 1
ATOM 1520 C C . TRP A 1 185 ? -4.203 6.744 4.204 1.00 94.31 185 TRP A C 1
ATOM 1522 O O . TRP A 1 185 ? -5.253 7.386 4.238 1.00 94.31 185 TRP A O 1
ATOM 1532 N N . TRP A 1 186 ? -3.028 7.262 4.547 1.00 95.75 186 TRP A N 1
ATOM 1533 C CA . TRP A 1 186 ? -2.812 8.641 4.963 1.00 95.75 186 TRP A CA 1
ATOM 1534 C C . TRP A 1 186 ? -1.878 9.351 3.994 1.00 95.75 186 TRP A C 1
ATOM 1536 O O . TRP A 1 186 ? -0.967 8.745 3.420 1.00 95.75 186 TRP A O 1
ATOM 1546 N N . THR A 1 187 ? -2.062 10.658 3.863 1.00 91.25 187 THR A N 1
ATOM 1547 C CA . THR A 1 187 ? -1.181 11.535 3.092 1.00 91.25 187 THR A CA 1
ATOM 1548 C C . THR A 1 187 ? -0.794 12.755 3.909 1.00 91.25 187 THR A C 1
ATOM 1550 O O . THR A 1 187 ? -1.592 13.284 4.682 1.00 91.25 187 THR A O 1
ATOM 1553 N N . THR A 1 188 ? 0.430 13.234 3.727 1.00 89.81 188 THR A N 1
ATOM 1554 C CA . THR A 1 188 ? 0.834 14.557 4.218 1.00 89.81 188 THR A CA 1
ATOM 1555 C C . THR A 1 188 ? -0.012 15.652 3.557 1.00 89.81 188 THR A C 1
ATOM 1557 O O . THR A 1 188 ? -0.314 15.518 2.367 1.00 89.81 188 THR A O 1
ATOM 1560 N N . PRO A 1 189 ? -0.360 16.737 4.267 1.00 85.50 189 PRO A N 1
ATOM 1561 C CA . PRO A 1 189 ? -1.105 17.848 3.682 1.00 85.50 189 PRO A CA 1
ATOM 1562 C C . PRO A 1 189 ? -0.446 18.461 2.422 1.00 85.50 189 PRO A C 1
ATOM 1564 O O . PRO A 1 189 ? 0.784 18.385 2.264 1.00 85.50 189 PRO A O 1
ATOM 1567 N N . PRO A 1 190 ? -1.225 19.075 1.508 1.00 76.81 190 PRO A N 1
ATOM 1568 C CA . PRO A 1 190 ? -0.704 19.731 0.301 1.00 76.81 190 PRO A CA 1
ATOM 1569 C C . PRO A 1 190 ? 0.346 20.815 0.569 1.00 76.81 190 PRO A C 1
ATOM 1571 O O . PRO A 1 190 ? 1.241 21.009 -0.246 1.00 76.81 190 PRO A O 1
ATOM 1574 N N . GLU A 1 191 ? 0.303 21.446 1.734 1.00 80.56 191 GLU A N 1
ATOM 1575 C CA . GLU A 1 191 ? 1.227 22.481 2.196 1.00 80.56 191 GLU A CA 1
ATOM 1576 C C . GLU A 1 191 ? 2.501 21.930 2.864 1.00 80.56 191 GLU A C 1
ATOM 1578 O O . GLU A 1 191 ? 3.454 22.667 3.090 1.00 80.56 191 GLU A O 1
ATOM 1583 N N . ALA A 1 192 ? 2.559 20.630 3.178 1.00 80.25 192 ALA A N 1
ATOM 1584 C CA . ALA A 1 192 ? 3.704 20.051 3.881 1.00 80.25 192 ALA A CA 1
ATOM 1585 C C . ALA A 1 192 ? 4.968 20.019 3.001 1.00 80.25 192 ALA A C 1
ATOM 1587 O O . ALA A 1 192 ? 4.908 19.556 1.861 1.00 80.25 192 ALA A O 1
ATOM 1588 N N . ALA A 1 193 ? 6.116 20.427 3.550 1.00 78.44 193 ALA A N 1
ATOM 1589 C CA . ALA A 1 193 ? 7.405 20.368 2.852 1.00 78.44 193 ALA A CA 1
ATOM 1590 C C . ALA A 1 193 ? 7.818 18.924 2.508 1.00 78.44 193 ALA A C 1
ATOM 1592 O O . ALA A 1 193 ? 8.296 18.645 1.412 1.00 78.44 193 ALA A O 1
ATOM 1593 N N . TYR A 1 194 ? 7.577 17.986 3.428 1.00 80.06 194 TYR A N 1
ATOM 1594 C CA . TYR A 1 194 ? 7.786 16.560 3.197 1.00 80.06 194 TYR A CA 1
ATOM 1595 C C . TYR A 1 194 ? 6.508 15.919 2.650 1.00 80.06 194 TYR A C 1
ATOM 1597 O O . TYR A 1 194 ? 5.449 16.008 3.276 1.00 80.06 194 TYR A O 1
ATOM 1605 N N . LYS A 1 195 ? 6.610 15.249 1.496 1.00 81.19 195 LYS A N 1
ATOM 1606 C CA . LYS A 1 195 ? 5.503 14.500 0.891 1.00 81.19 195 LYS A CA 1
ATOM 1607 C C . LYS A 1 195 ? 5.618 13.023 1.210 1.00 81.19 195 LYS A C 1
ATOM 1609 O O . LYS A 1 195 ? 6.610 12.378 0.886 1.00 81.19 195 LYS A O 1
ATOM 1614 N N . SER A 1 196 ? 4.578 12.473 1.824 1.00 83.69 196 SER A N 1
ATOM 1615 C CA . SER A 1 196 ? 4.544 11.059 2.174 1.00 83.69 196 SER A CA 1
ATOM 1616 C C . SER A 1 196 ? 3.148 10.483 2.072 1.00 83.69 196 SER A C 1
ATOM 1618 O O . SER A 1 196 ? 2.150 11.154 2.348 1.00 83.69 196 SER A O 1
ATOM 1620 N N . ARG A 1 197 ? 3.102 9.201 1.719 1.00 86.50 197 ARG A N 1
ATOM 1621 C CA . ARG A 1 197 ? 1.908 8.371 1.766 1.00 86.50 197 ARG A CA 1
ATOM 1622 C C . ARG A 1 197 ? 2.192 7.187 2.681 1.00 86.50 197 ARG A C 1
ATOM 1624 O O . ARG A 1 197 ? 3.203 6.509 2.521 1.00 86.50 197 ARG A O 1
ATOM 1631 N N . ARG A 1 198 ? 1.310 6.954 3.647 1.00 90.62 198 ARG A N 1
ATOM 1632 C CA . ARG A 1 198 ? 1.431 5.878 4.637 1.00 90.62 198 ARG A CA 1
ATOM 1633 C C . ARG A 1 198 ? 0.203 4.995 4.576 1.00 90.62 198 ARG A C 1
ATOM 1635 O O . ARG A 1 198 ? -0.867 5.461 4.193 1.00 90.62 198 ARG A O 1
ATOM 1642 N N . SER A 1 199 ? 0.363 3.730 4.935 1.00 94.38 199 SER A N 1
ATOM 1643 C CA . SER A 1 199 ? -0.764 2.811 5.021 1.00 94.38 199 SER A CA 1
ATOM 1644 C C . SER A 1 199 ? -0.610 1.866 6.195 1.00 94.38 199 SER A C 1
ATOM 1646 O O . SER A 1 199 ? 0.512 1.488 6.530 1.00 94.38 199 SER A O 1
ATOM 1648 N N . VAL A 1 200 ? -1.738 1.465 6.765 1.00 95.75 200 VAL A N 1
ATOM 1649 C CA . VAL A 1 200 ? -1.832 0.427 7.790 1.00 95.75 200 VAL A CA 1
ATOM 1650 C C . VAL A 1 200 ? -2.862 -0.574 7.312 1.00 95.75 200 VAL A C 1
ATOM 1652 O O . VAL A 1 200 ? -3.953 -0.196 6.886 1.00 95.75 200 VAL A O 1
ATOM 1655 N N . THR A 1 201 ? -2.490 -1.850 7.352 1.00 95.06 201 THR A N 1
ATOM 1656 C CA . THR A 1 201 ? -3.408 -2.953 7.074 1.00 95.06 201 THR A CA 1
ATOM 1657 C C . THR A 1 201 ? -3.930 -3.496 8.394 1.00 95.06 201 THR A C 1
ATOM 1659 O O . THR A 1 201 ? -3.146 -3.819 9.284 1.00 95.06 201 THR A O 1
ATOM 1662 N N . ILE A 1 202 ? -5.247 -3.594 8.499 1.00 96.31 202 ILE A N 1
ATOM 1663 C CA . ILE A 1 202 ? -5.979 -4.088 9.658 1.00 96.31 202 ILE A CA 1
ATOM 1664 C C . ILE A 1 202 ? -6.528 -5.463 9.272 1.00 96.31 202 ILE A C 1
ATOM 1666 O O . ILE A 1 202 ? -7.357 -5.532 8.356 1.00 96.31 202 ILE A O 1
ATOM 1670 N N . PRO A 1 203 ? -6.014 -6.554 9.867 1.00 94.81 203 PRO A N 1
ATOM 1671 C CA . PRO A 1 203 ? -6.517 -7.897 9.613 1.00 94.81 203 PRO A CA 1
ATOM 1672 C C . PRO A 1 203 ? -7.889 -8.094 10.267 1.00 94.81 203 PRO A C 1
ATOM 1674 O O . PRO A 1 203 ? -8.237 -7.364 11.188 1.00 94.81 203 PRO A O 1
ATOM 1677 N N . ASP A 1 204 ? -8.629 -9.078 9.756 1.00 93.88 204 ASP A N 1
ATOM 1678 C CA . ASP A 1 204 ? -9.953 -9.515 10.222 1.00 93.88 204 ASP A CA 1
ATOM 1679 C C . ASP A 1 204 ? -10.855 -8.376 10.702 1.00 93.88 204 ASP A C 1
ATOM 1681 O O . ASP A 1 204 ? -11.074 -8.196 11.890 1.00 93.88 204 ASP A O 1
ATOM 1685 N N . VAL A 1 205 ? -11.325 -7.540 9.780 1.00 94.06 205 VAL A N 1
ATOM 1686 C CA . VAL A 1 205 ? -12.061 -6.326 10.148 1.00 94.06 205 VAL A CA 1
ATOM 1687 C C . VAL A 1 205 ? -13.349 -6.644 10.922 1.00 94.06 205 VAL A C 1
ATOM 1689 O O . VAL A 1 205 ? -14.179 -7.443 10.486 1.00 94.06 205 VAL A O 1
ATOM 1692 N N . SER A 1 206 ? -13.548 -5.972 12.058 1.00 94.25 206 SER A N 1
ATOM 1693 C CA . SER A 1 206 ? -14.784 -6.062 12.834 1.00 94.25 206 SER A CA 1
ATOM 1694 C C . SER A 1 206 ? -15.902 -5.309 12.117 1.00 94.25 206 SER A C 1
ATOM 1696 O O . SER A 1 206 ? -15.875 -4.081 12.004 1.00 94.25 206 SER A O 1
ATOM 1698 N N . LEU A 1 207 ? -16.914 -6.042 11.647 1.00 89.69 207 LEU A N 1
ATOM 1699 C CA . LEU A 1 207 ? -18.042 -5.468 10.903 1.00 89.69 207 LEU A CA 1
ATOM 1700 C C . LEU A 1 207 ? -18.827 -4.437 11.722 1.00 89.69 207 LEU A C 1
ATOM 1702 O O . LEU A 1 207 ? -19.308 -3.453 11.168 1.00 89.69 207 LEU A O 1
ATOM 1706 N N . ALA A 1 208 ? -18.905 -4.632 13.042 1.00 91.75 208 ALA A N 1
ATOM 1707 C CA . ALA A 1 208 ? -19.562 -3.698 13.954 1.00 91.75 208 ALA A CA 1
ATOM 1708 C C . ALA A 1 208 ? -18.861 -2.328 14.006 1.00 91.75 208 ALA A C 1
ATOM 1710 O O . ALA A 1 208 ? -19.499 -1.321 14.298 1.00 91.75 208 ALA A O 1
ATOM 1711 N N . ASN A 1 209 ? -17.564 -2.282 13.684 1.00 93.31 209 ASN A N 1
ATOM 1712 C CA . ASN A 1 209 ? -16.730 -1.085 13.784 1.00 93.31 209 ASN A CA 1
ATOM 1713 C C . ASN A 1 209 ? -16.379 -0.482 12.413 1.00 93.31 209 ASN A C 1
ATOM 1715 O O . ASN A 1 209 ? -15.515 0.388 12.329 1.00 93.31 209 ASN A O 1
ATOM 1719 N N . LEU A 1 210 ? -17.054 -0.904 11.335 1.00 93.12 210 LEU A N 1
ATOM 1720 C CA . LEU A 1 210 ? -16.774 -0.460 9.964 1.00 93.12 210 LEU A CA 1
ATOM 1721 C C . LEU A 1 210 ? -17.676 0.694 9.483 1.00 93.12 210 LEU A C 1
ATOM 1723 O O . LEU A 1 210 ? -17.901 0.857 8.283 1.00 93.12 210 LEU A O 1
ATOM 1727 N N . SER A 1 211 ? -18.212 1.521 10.383 1.00 96.12 211 SER A N 1
ATOM 1728 C CA . SER A 1 211 ? -18.888 2.756 9.961 1.00 96.12 211 SER A CA 1
ATOM 1729 C C . SER A 1 211 ? -17.877 3.798 9.468 1.00 96.12 211 SER A C 1
ATOM 1731 O O . SER A 1 211 ? -16.707 3.792 9.866 1.00 96.12 211 SER A O 1
ATOM 1733 N N . PHE A 1 212 ? -18.329 4.706 8.598 1.00 96.69 212 PHE A N 1
ATOM 1734 C CA . PHE A 1 212 ? -17.475 5.744 8.016 1.00 96.69 212 PHE A CA 1
ATOM 1735 C C . PHE A 1 212 ? -16.822 6.599 9.108 1.00 96.69 212 PHE A C 1
ATOM 1737 O O . PHE A 1 212 ? -15.616 6.843 9.093 1.00 96.69 212 PHE A O 1
ATOM 1744 N N . GLU A 1 213 ? -17.621 7.004 10.092 1.00 97.06 213 GLU A N 1
ATOM 1745 C CA . GLU A 1 213 ? -17.218 7.848 11.207 1.00 97.06 213 GLU A CA 1
ATOM 1746 C C . GLU A 1 213 ? -16.219 7.125 12.111 1.00 97.06 213 GLU A C 1
ATOM 1748 O O . GLU A 1 213 ? -15.210 7.717 12.488 1.00 97.06 213 GLU A O 1
ATOM 1753 N N . THR A 1 214 ? -16.441 5.842 12.410 1.00 97.31 214 THR A N 1
ATOM 1754 C CA . THR A 1 214 ? -15.525 5.057 13.250 1.00 97.31 214 THR A CA 1
ATOM 1755 C C . THR A 1 214 ? -14.164 4.898 12.580 1.00 97.31 214 THR A C 1
ATOM 1757 O O . THR A 1 214 ? -13.139 5.137 13.220 1.00 97.31 214 THR A O 1
ATOM 1760 N N . VAL A 1 215 ? -14.127 4.585 11.278 1.00 97.38 215 VAL A N 1
ATOM 1761 C CA . VAL A 1 215 ? -12.867 4.491 10.522 1.00 97.38 215 VAL A CA 1
ATOM 1762 C C . VAL A 1 215 ? -12.167 5.849 10.448 1.00 97.38 215 VAL A C 1
ATOM 1764 O O . VAL A 1 215 ? -10.955 5.926 10.658 1.00 97.38 215 VAL A O 1
ATOM 1767 N N . LEU A 1 216 ? -12.910 6.930 10.186 1.00 97.50 216 LEU A N 1
ATOM 1768 C CA . LEU A 1 216 ? -12.360 8.284 10.136 1.00 97.50 216 LEU A CA 1
ATOM 1769 C C . LEU A 1 216 ? -11.744 8.690 11.483 1.00 97.50 216 LEU A C 1
ATOM 1771 O O . LEU A 1 216 ? -10.619 9.190 11.507 1.00 97.50 216 LEU A O 1
ATOM 1775 N N . GLN A 1 217 ? -12.443 8.453 12.596 1.00 97.81 217 GLN A N 1
ATOM 1776 C CA . GLN A 1 217 ? -11.953 8.778 13.938 1.00 97.81 217 GLN A CA 1
ATOM 1777 C C . GLN A 1 217 ? -10.732 7.940 14.322 1.00 97.81 217 GLN A C 1
ATOM 1779 O O . GLN A 1 217 ? -9.732 8.499 14.769 1.00 97.81 217 GLN A O 1
ATOM 1784 N N . ALA A 1 218 ? -10.759 6.629 14.064 1.00 97.56 218 ALA A N 1
ATOM 1785 C CA . ALA A 1 218 ? -9.610 5.747 14.277 1.00 97.56 218 ALA A CA 1
ATOM 1786 C C . ALA A 1 218 ? -8.379 6.172 13.454 1.00 97.56 218 ALA A C 1
ATOM 1788 O O . ALA A 1 218 ? -7.240 5.940 13.853 1.00 97.56 218 ALA A O 1
ATOM 1789 N N . ALA A 1 219 ? -8.599 6.831 12.313 1.00 97.25 219 ALA A N 1
ATOM 1790 C CA . ALA A 1 219 ? -7.549 7.368 11.458 1.00 97.25 219 ALA A CA 1
ATOM 1791 C C . ALA A 1 219 ? -7.100 8.803 11.818 1.00 97.25 219 ALA A C 1
ATOM 1793 O O . ALA A 1 219 ? -6.337 9.410 11.057 1.00 97.25 219 ALA A O 1
ATOM 1794 N N . GLY A 1 220 ? -7.533 9.340 12.966 1.00 96.50 220 GLY A N 1
ATOM 1795 C CA . GLY A 1 220 ? -7.171 10.665 13.483 1.00 96.50 220 GLY A CA 1
ATOM 1796 C C . GLY A 1 220 ? -8.160 11.788 13.164 1.00 96.50 220 GLY A C 1
ATOM 1797 O O . GLY A 1 220 ? -7.869 12.956 13.432 1.00 96.50 220 GLY A O 1
ATOM 1798 N N . GLY A 1 221 ? -9.312 11.466 12.575 1.00 96.12 221 GLY A N 1
ATOM 1799 C CA . GLY A 1 221 ? -10.344 12.434 12.218 1.00 96.12 221 GLY A CA 1
ATOM 1800 C C . GLY A 1 221 ? -9.881 13.473 11.192 1.00 96.12 221 GLY A C 1
ATOM 1801 O O . GLY A 1 221 ? -8.915 13.277 10.452 1.00 96.12 221 GLY A O 1
ATOM 1802 N N . SER A 1 222 ? -10.550 14.628 11.177 1.00 92.12 222 SER A N 1
ATOM 1803 C CA . SER A 1 222 ? -10.183 15.779 10.333 1.00 92.12 222 SER A CA 1
ATOM 1804 C C . SER A 1 222 ? -8.812 16.371 10.685 1.00 92.12 222 SER A C 1
ATOM 1806 O O . SER A 1 222 ? -8.125 16.932 9.824 1.00 92.12 222 SER A O 1
ATOM 1808 N N . ASN A 1 223 ? -8.396 16.218 11.944 1.00 93.75 223 ASN A N 1
ATOM 1809 C CA . ASN A 1 223 ? -7.115 16.704 12.442 1.00 93.75 223 ASN A CA 1
ATOM 1810 C C . ASN A 1 223 ? -5.947 15.836 11.968 1.00 93.75 223 ASN A C 1
ATOM 1812 O O . ASN A 1 223 ? -4.841 16.348 11.813 1.00 93.75 223 ASN A O 1
ATOM 1816 N N . GLY A 1 224 ? -6.173 14.546 11.716 1.00 95.12 224 GLY A N 1
ATOM 1817 C CA . GLY A 1 224 ? -5.142 13.586 11.344 1.00 95.12 224 GLY A CA 1
ATOM 1818 C C . GLY A 1 224 ? -4.191 13.228 12.492 1.00 95.12 224 GLY A C 1
ATOM 1819 O O . GLY A 1 224 ? -4.338 13.677 13.632 1.00 95.12 224 GLY A O 1
ATOM 1820 N N . LEU A 1 225 ? -3.155 12.454 12.182 1.00 96.88 225 LEU A N 1
ATOM 1821 C CA . LEU A 1 225 ? -2.215 11.886 13.152 1.00 96.88 225 LEU A CA 1
ATOM 1822 C C . LEU A 1 225 ? -0.816 12.482 12.998 1.00 96.88 225 LEU A C 1
ATOM 1824 O O . LEU A 1 225 ? -0.449 12.995 11.938 1.00 96.88 225 LEU A O 1
ATOM 1828 N N . ASN A 1 226 ? -0.028 12.412 14.068 1.00 97.06 226 ASN A N 1
ATOM 1829 C CA . ASN A 1 226 ? 1.412 12.630 13.982 1.00 97.06 226 ASN A CA 1
ATOM 1830 C C . ASN A 1 226 ? 2.080 11.298 13.652 1.00 97.06 226 ASN A C 1
ATOM 1832 O O . ASN A 1 226 ? 1.804 10.289 14.297 1.00 97.06 226 ASN A O 1
ATOM 1836 N N . TRP A 1 227 ? 2.944 11.310 12.647 1.00 95.56 227 TRP A N 1
ATOM 1837 C CA . TRP A 1 227 ? 3.727 10.174 12.180 1.00 95.56 227 TRP A CA 1
ATOM 1838 C C . TRP A 1 227 ? 5.211 10.474 12.371 1.00 95.56 227 TRP A C 1
ATOM 1840 O O . TRP A 1 227 ? 5.590 11.637 12.501 1.00 95.56 227 TRP A O 1
ATOM 1850 N N . GLY A 1 228 ? 6.051 9.446 12.364 1.00 95.06 228 GLY A N 1
ATOM 1851 C CA . GLY A 1 228 ? 7.478 9.620 12.595 1.00 95.06 228 GLY A CA 1
ATOM 1852 C C . GLY A 1 228 ? 8.248 8.310 12.625 1.00 95.06 228 GLY A C 1
ATOM 1853 O O . GLY A 1 228 ? 7.799 7.305 12.063 1.00 95.06 228 GLY A O 1
ATOM 1854 N N . ASN A 1 229 ? 9.399 8.349 13.291 1.00 94.69 229 ASN A N 1
ATOM 1855 C CA . ASN A 1 229 ? 10.364 7.248 13.348 1.00 94.69 229 ASN A CA 1
ATOM 1856 C C . ASN A 1 229 ? 10.042 6.200 14.426 1.00 94.69 229 ASN A C 1
ATOM 1858 O O . ASN A 1 229 ? 10.666 5.143 14.464 1.00 94.69 229 ASN A O 1
ATOM 1862 N N . TRP A 1 230 ? 9.059 6.438 15.293 1.00 97.56 230 TRP A N 1
ATOM 1863 C CA . TRP A 1 230 ? 8.624 5.445 16.274 1.00 97.56 230 TRP A CA 1
ATOM 1864 C C . TRP A 1 230 ? 7.560 4.539 15.678 1.00 97.56 230 TRP A C 1
ATOM 1866 O O . TRP A 1 230 ? 6.566 5.030 15.156 1.00 97.56 230 TRP A O 1
ATOM 1876 N N . GLN A 1 231 ? 7.732 3.223 15.772 1.00 97.50 231 GLN A N 1
ATOM 1877 C CA . GLN A 1 231 ? 6.773 2.236 15.282 1.00 97.50 231 GLN A CA 1
ATOM 1878 C C . GLN A 1 231 ? 6.235 1.390 16.426 1.00 97.50 231 GLN A C 1
ATOM 1880 O O . GLN A 1 231 ? 6.997 0.711 17.108 1.00 97.50 231 GLN A O 1
ATOM 1885 N N . ALA A 1 232 ? 4.917 1.386 16.591 1.00 98.31 232 ALA A N 1
ATOM 1886 C CA . ALA A 1 232 ? 4.211 0.450 17.443 1.00 98.31 232 ALA A CA 1
ATOM 1887 C C . ALA A 1 232 ? 3.649 -0.687 16.582 1.00 98.31 232 ALA A C 1
ATOM 1889 O O . ALA A 1 232 ? 3.073 -0.464 15.515 1.00 98.31 232 ALA A O 1
ATOM 1890 N N . ARG A 1 233 ? 3.803 -1.920 17.057 1.00 98.25 233 ARG A N 1
ATOM 1891 C CA . ARG A 1 233 ? 3.356 -3.143 16.394 1.00 98.25 233 ARG A CA 1
ATOM 1892 C C . ARG A 1 233 ? 2.477 -3.954 17.333 1.00 98.25 233 ARG A C 1
ATOM 1894 O O . ARG A 1 233 ? 2.872 -4.213 18.468 1.00 98.25 233 ARG A O 1
ATOM 1901 N N . ALA A 1 234 ? 1.329 -4.386 16.826 1.00 97.44 234 ALA A N 1
ATOM 1902 C CA . ALA A 1 234 ? 0.481 -5.389 17.444 1.00 97.44 234 ALA A CA 1
ATOM 1903 C C . ALA A 1 234 ? 0.599 -6.710 16.687 1.00 97.44 234 ALA A C 1
ATOM 1905 O O . ALA A 1 234 ? 0.520 -6.735 15.457 1.00 97.44 234 ALA A O 1
ATOM 1906 N N . TYR A 1 235 ? 0.768 -7.793 17.434 1.00 95.12 235 TYR A N 1
ATOM 1907 C CA . TYR A 1 235 ? 0.628 -9.159 16.949 1.00 95.12 235 TYR A CA 1
ATOM 1908 C C . TYR A 1 235 ? -0.794 -9.605 17.265 1.00 95.12 235 TYR A C 1
ATOM 1910 O O . TYR A 1 235 ? -1.194 -9.616 18.430 1.00 95.12 235 TYR A O 1
ATOM 1918 N N . LEU A 1 236 ? -1.552 -9.894 16.215 1.00 94.56 236 LEU A N 1
ATOM 1919 C CA . LEU A 1 236 ? -2.988 -10.120 16.256 1.00 94.56 236 LEU A CA 1
ATOM 1920 C C . LEU A 1 236 ? -3.293 -11.555 15.849 1.00 94.56 236 LEU A C 1
ATOM 1922 O O . LEU A 1 236 ? -2.703 -12.060 14.893 1.00 94.56 236 LEU A O 1
ATOM 1926 N N . GLY A 1 237 ? -4.229 -12.191 16.533 1.00 92.19 237 GLY A N 1
ATOM 1927 C CA . GLY A 1 237 ? -4.700 -13.521 16.175 1.00 92.19 237 GLY A CA 1
ATOM 1928 C C . GLY A 1 237 ? -5.923 -13.913 16.989 1.00 92.19 237 GLY A C 1
ATOM 1929 O O . GLY A 1 237 ? -6.409 -13.144 17.815 1.00 92.19 237 GLY A O 1
ATOM 1930 N N . GLN A 1 238 ? -6.408 -15.123 16.750 1.00 87.75 238 GLN A N 1
ATOM 1931 C CA . GLN A 1 238 ? -7.343 -15.791 17.651 1.00 87.75 238 GLN A CA 1
ATOM 1932 C C . GLN A 1 238 ? -6.532 -16.709 18.565 1.00 87.75 238 GLN A C 1
ATOM 1934 O O . GLN A 1 238 ? -5.543 -17.284 18.109 1.00 87.75 238 GLN A O 1
ATOM 1939 N N . ALA A 1 239 ? -6.944 -16.867 19.824 1.00 69.50 239 ALA A N 1
ATOM 1940 C CA . ALA A 1 239 ? -6.217 -17.673 20.812 1.00 69.50 239 ALA A CA 1
ATOM 1941 C C . ALA A 1 239 ? -5.906 -19.109 20.332 1.00 69.50 239 ALA A C 1
ATOM 1943 O O . ALA A 1 239 ? -4.887 -19.681 20.710 1.00 69.50 239 ALA A O 1
ATOM 1944 N N . GLU A 1 240 ? -6.749 -19.665 19.457 1.00 71.12 240 GLU A N 1
ATOM 1945 C CA . GLU A 1 240 ? -6.631 -21.028 18.924 1.00 71.12 240 GLU A CA 1
ATOM 1946 C C . GLU A 1 240 ? -6.042 -21.097 17.499 1.00 71.12 240 GLU A C 1
ATOM 1948 O O . GLU A 1 240 ? -5.712 -22.179 17.006 1.00 71.12 240 GLU A O 1
ATOM 1953 N N . ALA A 1 241 ? -5.885 -19.961 16.810 1.00 69.31 241 ALA A N 1
ATOM 1954 C CA . ALA A 1 241 ? -5.426 -19.936 15.424 1.00 69.31 241 ALA A CA 1
ATOM 1955 C C . ALA A 1 241 ? -3.894 -19.901 15.327 1.00 69.31 241 ALA A C 1
ATOM 1957 O O . ALA A 1 241 ? -3.220 -19.091 15.958 1.00 69.31 241 ALA A O 1
ATOM 1958 N N . LYS A 1 242 ? -3.326 -20.729 14.439 1.00 65.06 242 LYS A N 1
ATOM 1959 C CA . LYS A 1 242 ? -1.876 -20.740 14.154 1.00 65.06 242 LYS A CA 1
ATOM 1960 C C . LYS A 1 242 ? -1.384 -19.497 13.397 1.00 65.06 242 LYS A C 1
ATOM 1962 O O . LYS A 1 242 ? -0.179 -19.266 13.325 1.00 65.06 242 LYS A O 1
ATOM 1967 N N . ALA A 1 243 ? -2.286 -18.722 12.796 1.00 76.81 243 ALA A N 1
ATOM 1968 C CA . ALA A 1 243 ? -1.932 -17.574 11.972 1.00 76.81 243 ALA A CA 1
ATOM 1969 C C . ALA A 1 243 ? -1.879 -16.289 12.811 1.00 76.81 243 ALA A C 1
ATOM 1971 O O . ALA A 1 243 ? -2.908 -15.778 13.248 1.00 76.81 243 ALA A O 1
ATOM 1972 N N . ILE A 1 244 ? -0.673 -15.745 12.992 1.00 86.75 244 ILE A N 1
ATOM 1973 C CA . ILE A 1 244 ? -0.459 -14.439 13.622 1.00 86.75 244 ILE A CA 1
ATOM 1974 C C . ILE A 1 244 ? -0.338 -13.382 12.524 1.00 86.75 244 ILE A C 1
ATOM 1976 O O . ILE A 1 244 ? 0.551 -13.440 11.675 1.00 86.75 244 ILE A O 1
ATOM 1980 N N . SER A 1 245 ? -1.216 -12.387 12.565 1.00 90.50 245 SER A N 1
ATOM 1981 C CA . SER A 1 245 ? -1.139 -11.181 11.743 1.00 90.50 245 SER A CA 1
ATOM 1982 C C . SER A 1 245 ? -0.413 -10.059 12.477 1.00 90.50 245 SER A C 1
ATOM 1984 O O . SER A 1 245 ? -0.287 -10.063 13.699 1.00 90.50 245 SER A O 1
ATOM 1986 N N . GLN A 1 246 ? 0.060 -9.062 11.732 1.00 93.19 246 GLN A N 1
ATOM 1987 C CA . GLN A 1 246 ? 0.694 -7.880 12.310 1.00 93.19 246 GLN A CA 1
ATOM 1988 C C . GLN A 1 246 ? -0.034 -6.615 11.868 1.00 93.19 246 GLN A C 1
ATOM 1990 O O . GLN A 1 246 ? -0.333 -6.446 10.687 1.00 93.19 246 GLN A O 1
ATOM 1995 N N . MET A 1 247 ? -0.262 -5.711 12.817 1.00 95.31 247 MET A N 1
ATOM 1996 C CA . MET A 1 247 ? -0.694 -4.338 12.564 1.00 95.31 247 MET A CA 1
ATOM 1997 C C . MET A 1 247 ? 0.408 -3.398 13.049 1.00 95.31 247 MET A C 1
ATOM 1999 O O . MET A 1 247 ? 0.900 -3.546 14.166 1.00 95.31 247 MET A O 1
ATOM 2003 N N . VAL A 1 248 ? 0.823 -2.449 12.211 1.00 96.75 248 VAL A N 1
ATOM 2004 C CA . VAL A 1 248 ? 1.907 -1.509 12.529 1.00 96.75 248 VAL A CA 1
ATOM 2005 C C . VAL A 1 248 ? 1.420 -0.089 12.300 1.00 96.75 248 VAL A C 1
ATOM 2007 O O . VAL A 1 248 ? 0.973 0.227 11.203 1.00 96.75 248 VAL A O 1
ATOM 2010 N N . ALA A 1 249 ? 1.555 0.765 13.310 1.00 96.69 249 ALA A N 1
ATOM 2011 C CA . ALA A 1 249 ? 1.326 2.203 13.213 1.00 96.69 249 ALA A CA 1
ATOM 2012 C C . ALA A 1 249 ? 2.580 2.945 13.685 1.00 96.69 249 ALA A C 1
ATOM 2014 O O . ALA A 1 249 ? 3.349 2.420 14.490 1.00 96.69 249 ALA A O 1
ATOM 2015 N N . SER A 1 250 ? 2.821 4.154 13.180 1.00 97.00 250 SER A N 1
ATOM 2016 C CA . SER A 1 250 ? 3.970 4.961 13.612 1.00 97.00 250 SER A CA 1
ATOM 2017 C C . SER A 1 250 ? 3.535 6.269 14.262 1.00 97.00 250 SER A C 1
ATOM 2019 O O . SER A 1 250 ? 2.389 6.683 14.111 1.00 97.00 250 SER A O 1
ATOM 2021 N N . GLY A 1 251 ? 4.459 6.922 14.963 1.00 97.38 251 GLY A N 1
ATOM 2022 C CA . GLY A 1 251 ? 4.266 8.202 15.640 1.00 97.38 251 GLY A CA 1
ATOM 2023 C C . GLY A 1 251 ? 5.560 9.012 15.708 1.00 97.38 251 GLY A C 1
ATOM 2024 O O . GLY A 1 251 ? 6.638 8.492 15.417 1.00 97.38 251 GLY A O 1
ATOM 2025 N N . GLY A 1 252 ? 5.450 10.294 16.064 1.00 96.00 252 GLY A N 1
ATOM 2026 C CA . GLY A 1 252 ? 6.610 11.162 16.298 1.00 96.00 252 GLY A CA 1
ATOM 2027 C C . GLY A 1 252 ? 7.323 10.874 17.618 1.00 96.00 252 GLY A C 1
ATOM 2028 O O . GLY A 1 252 ? 8.496 11.195 17.768 1.00 96.00 252 GLY A O 1
ATOM 2029 N N . SER A 1 253 ? 6.635 10.224 18.557 1.00 97.69 253 SER A N 1
ATOM 2030 C CA . SER A 1 253 ? 7.200 9.667 19.785 1.00 97.69 253 SER A CA 1
ATOM 2031 C C . SER A 1 253 ? 6.693 8.244 20.021 1.00 97.69 253 SER A C 1
ATOM 2033 O O . SER A 1 253 ? 5.741 7.792 19.375 1.00 97.69 253 SER A O 1
ATOM 2035 N N . GLU A 1 254 ? 7.291 7.546 20.986 1.00 97.94 254 GLU A N 1
ATOM 2036 C CA . GLU A 1 254 ? 6.807 6.246 21.458 1.00 97.94 254 GLU A CA 1
ATOM 2037 C C . GLU A 1 254 ? 5.325 6.296 21.861 1.00 97.94 254 GLU A C 1
ATOM 2039 O O . GLU A 1 254 ? 4.532 5.462 21.419 1.00 97.94 254 GLU A O 1
ATOM 2044 N N . GLN A 1 255 ? 4.931 7.299 22.652 1.00 98.19 255 GLN A N 1
ATOM 2045 C CA . GLN A 1 255 ? 3.558 7.446 23.141 1.00 98.19 255 GLN A CA 1
ATOM 2046 C C . GLN A 1 255 ? 2.581 7.705 21.992 1.00 98.19 255 GLN A C 1
ATOM 2048 O O . GLN A 1 255 ? 1.496 7.127 21.971 1.00 98.19 255 GLN A O 1
ATOM 2053 N N . GLU A 1 256 ? 2.968 8.529 21.012 1.00 98.00 256 GLU A N 1
ATOM 2054 C CA . GLU A 1 256 ? 2.151 8.775 19.821 1.00 98.00 256 GLU A CA 1
ATOM 2055 C C . GLU A 1 256 ? 1.984 7.506 18.984 1.00 98.00 256 GLU A C 1
ATOM 2057 O O . GLU A 1 256 ? 0.875 7.201 18.553 1.00 98.00 256 GLU A O 1
ATOM 2062 N N . ALA A 1 257 ? 3.053 6.727 18.791 1.00 98.25 257 ALA A N 1
ATOM 2063 C CA . ALA A 1 257 ? 2.981 5.478 18.041 1.00 98.25 257 ALA A CA 1
ATOM 2064 C C . ALA A 1 257 ? 2.036 4.472 18.721 1.00 98.25 257 ALA A C 1
ATOM 2066 O O . ALA A 1 257 ? 1.194 3.866 18.053 1.00 98.25 257 ALA A O 1
ATOM 2067 N N . GLN A 1 258 ? 2.124 4.332 20.050 1.00 98.25 258 GLN A N 1
ATOM 2068 C CA . GLN A 1 258 ? 1.210 3.486 20.825 1.00 98.25 258 GLN A CA 1
ATOM 2069 C C . GLN A 1 258 ? -0.236 3.982 20.759 1.00 98.25 258 GLN A C 1
ATOM 2071 O O . GLN A 1 258 ? -1.145 3.172 20.583 1.00 98.25 258 GLN A O 1
ATOM 2076 N N . ALA A 1 259 ? -0.460 5.292 20.898 1.00 98.06 259 ALA A N 1
ATOM 2077 C CA . ALA A 1 259 ? -1.791 5.885 20.830 1.00 98.06 259 ALA A CA 1
ATOM 2078 C C . ALA A 1 259 ? -2.428 5.659 19.452 1.00 98.06 259 ALA A C 1
ATOM 2080 O O . ALA A 1 259 ? -3.560 5.181 19.379 1.00 98.06 259 ALA A O 1
ATOM 2081 N N . ASN A 1 260 ? -1.677 5.904 18.375 1.00 98.06 260 ASN A N 1
ATOM 2082 C CA . ASN A 1 260 ? -2.124 5.664 17.005 1.00 98.06 260 ASN A CA 1
ATOM 2083 C C . ASN A 1 260 ? -2.482 4.185 16.787 1.00 98.06 260 ASN A C 1
ATOM 2085 O O . ASN A 1 260 ? -3.532 3.882 16.230 1.00 98.06 260 ASN A O 1
ATOM 2089 N N . LEU A 1 261 ? -1.651 3.248 17.263 1.00 98.19 261 LEU A N 1
ATOM 2090 C CA . LEU A 1 261 ? -1.950 1.817 17.158 1.00 98.19 261 LEU A CA 1
ATOM 2091 C C . LEU A 1 261 ? -3.220 1.443 17.934 1.00 98.19 261 LEU A C 1
ATOM 2093 O O . LEU A 1 261 ? -4.077 0.743 17.404 1.00 98.19 261 LEU A O 1
ATOM 2097 N N . ARG A 1 262 ? -3.367 1.931 19.172 1.00 97.81 262 ARG A N 1
ATOM 2098 C CA . ARG A 1 262 ? -4.537 1.651 20.021 1.00 97.81 262 ARG A CA 1
ATOM 2099 C C . ARG A 1 262 ? -5.843 2.178 19.435 1.00 97.81 262 ARG A C 1
ATOM 2101 O O . ARG A 1 262 ? -6.867 1.543 19.646 1.00 97.81 262 ARG A O 1
ATOM 2108 N N . GLN A 1 263 ? -5.817 3.283 18.691 1.00 97.44 263 GLN A N 1
ATOM 2109 C CA . GLN A 1 263 ? -6.999 3.791 17.981 1.00 97.44 263 GLN A CA 1
ATOM 2110 C C . GLN A 1 263 ? -7.453 2.858 16.850 1.00 97.44 263 GLN A C 1
ATOM 2112 O O . GLN A 1 263 ? -8.643 2.785 16.562 1.00 97.44 263 GLN A O 1
ATOM 2117 N N . LEU A 1 264 ? -6.522 2.127 16.231 1.00 97.88 264 LEU A N 1
ATOM 2118 C CA . LEU A 1 264 ? -6.808 1.217 15.119 1.00 97.88 264 LEU A CA 1
ATOM 2119 C C . LEU A 1 264 ? -7.208 -0.190 15.582 1.00 97.88 264 LEU A C 1
ATOM 2121 O O . LEU A 1 264 ? -7.923 -0.878 14.858 1.00 97.88 264 LEU A O 1
ATOM 2125 N N . LEU A 1 265 ? -6.779 -0.620 16.774 1.00 97.38 265 LEU A N 1
ATOM 2126 C CA . LEU A 1 265 ? -7.067 -1.960 17.306 1.00 97.38 265 LEU A CA 1
ATOM 2127 C C . LEU A 1 265 ? -8.564 -2.325 17.323 1.00 97.38 265 LEU A C 1
ATOM 2129 O O . LEU A 1 265 ? -8.869 -3.431 16.888 1.00 97.38 265 LEU A O 1
ATOM 2133 N N . PRO A 1 266 ? -9.506 -1.446 17.728 1.00 97.06 266 PRO A N 1
ATOM 2134 C CA . PRO A 1 266 ? -10.932 -1.776 17.726 1.00 97.06 266 PRO A CA 1
ATOM 2135 C C . PRO A 1 266 ? -11.497 -2.116 16.342 1.00 97.06 266 PRO A C 1
ATOM 2137 O O . PRO A 1 266 ? -12.526 -2.777 16.247 1.00 97.06 266 PRO A O 1
ATOM 2140 N N . LEU A 1 267 ? -10.852 -1.680 15.256 1.00 97.31 267 LEU A N 1
ATOM 2141 C CA . LEU A 1 267 ? -11.283 -2.022 13.898 1.00 97.31 267 LEU A CA 1
ATOM 2142 C C . LEU A 1 267 ? -10.987 -3.488 13.541 1.00 97.31 267 LEU A C 1
ATOM 2144 O O . LEU A 1 267 ? -11.550 -3.998 12.577 1.00 97.31 267 LEU A O 1
ATOM 2148 N N . SER A 1 268 ? -10.110 -4.158 14.290 1.00 96.56 268 SER A N 1
ATOM 2149 C CA . SER A 1 268 ? -9.795 -5.580 14.150 1.00 96.56 268 SER A CA 1
ATOM 2150 C C . SER A 1 268 ? -10.723 -6.418 15.033 1.00 96.56 268 SER A C 1
ATOM 2152 O O . SER A 1 268 ? -10.967 -6.083 16.187 1.00 96.56 268 SER A O 1
ATOM 2154 N N . GLY A 1 269 ? -11.220 -7.525 14.492 1.00 94.69 269 GLY A N 1
ATOM 2155 C CA . GLY A 1 269 ? -11.900 -8.600 15.211 1.00 94.69 269 GLY A CA 1
ATOM 2156 C C . GLY A 1 269 ? -10.930 -9.572 15.888 1.00 94.69 269 GLY A C 1
ATOM 2157 O O . GLY A 1 269 ? -11.323 -10.285 16.805 1.00 94.69 269 GLY A O 1
ATOM 2158 N N . PHE A 1 270 ? -9.652 -9.571 15.493 1.00 94.81 270 PHE A N 1
ATOM 2159 C CA . PHE A 1 270 ? -8.603 -10.306 16.201 1.00 94.81 270 PHE A CA 1
ATOM 2160 C C . PHE A 1 270 ? -8.192 -9.637 17.511 1.00 94.81 270 PHE A C 1
ATOM 2162 O O . PHE A 1 270 ? -8.114 -8.409 17.602 1.00 94.81 270 PHE A O 1
ATOM 2169 N N . GLU A 1 271 ? -7.817 -10.467 18.482 1.00 94.06 271 GLU A N 1
ATOM 2170 C CA . GLU A 1 271 ? -7.291 -10.033 19.771 1.00 94.06 271 GLU A CA 1
ATOM 2171 C C . GLU A 1 271 ? -5.814 -9.639 19.664 1.00 94.06 271 GLU A C 1
ATOM 2173 O O . GLU A 1 271 ? -5.030 -10.226 18.910 1.00 94.06 271 GLU A O 1
ATOM 2178 N N . ALA A 1 272 ? -5.414 -8.635 20.448 1.00 94.81 272 ALA A N 1
ATOM 2179 C CA . ALA A 1 272 ? -4.022 -8.221 20.545 1.00 94.81 272 ALA A CA 1
ATOM 2180 C C . ALA A 1 272 ? -3.255 -9.115 21.524 1.00 94.81 272 ALA A C 1
ATOM 2182 O O . ALA A 1 272 ? -3.323 -8.928 22.735 1.00 94.81 272 ALA A O 1
ATOM 2183 N N . LEU A 1 273 ? -2.475 -10.051 20.982 1.00 93.88 273 LEU A N 1
ATOM 2184 C CA . LEU A 1 273 ? -1.680 -11.006 21.757 1.00 93.88 273 LEU A CA 1
ATOM 2185 C C . LEU A 1 273 ? -0.437 -10.351 22.368 1.00 93.88 273 LEU A C 1
ATOM 2187 O O . LEU A 1 273 ? -0.032 -10.651 23.489 1.00 93.88 273 LEU A O 1
ATOM 2191 N N . ARG A 1 274 ? 0.207 -9.460 21.606 1.00 94.69 274 ARG A N 1
ATOM 2192 C CA . ARG A 1 274 ? 1.422 -8.756 22.030 1.00 94.69 274 ARG A CA 1
ATOM 2193 C C . ARG A 1 274 ? 1.507 -7.383 21.388 1.00 94.69 274 ARG A C 1
ATOM 2195 O O . ARG A 1 274 ? 1.256 -7.237 20.193 1.00 94.69 274 ARG A O 1
ATOM 2202 N N . LEU A 1 275 ? 1.964 -6.407 22.166 1.00 96.50 275 LEU A N 1
ATOM 2203 C CA . LEU A 1 275 ? 2.350 -5.083 21.688 1.00 96.50 275 LEU A CA 1
ATOM 2204 C C . LEU A 1 275 ? 3.863 -4.900 21.842 1.00 96.50 275 LEU A C 1
ATOM 2206 O O . LEU A 1 275 ? 4.464 -5.351 22.815 1.00 96.50 275 LEU A O 1
ATOM 2210 N N . SER A 1 276 ? 4.486 -4.244 20.873 1.00 97.38 276 SER A N 1
ATOM 2211 C CA . SER A 1 276 ? 5.891 -3.839 20.939 1.00 97.38 276 SER A CA 1
ATOM 2212 C C . SER A 1 276 ? 6.066 -2.476 20.301 1.00 97.38 276 SER A C 1
ATOM 2214 O O . SER A 1 276 ? 5.380 -2.175 19.325 1.00 97.38 276 SER A O 1
ATOM 2216 N N . VAL A 1 277 ? 7.014 -1.688 20.795 1.00 97.94 277 VAL A N 1
ATOM 2217 C CA . VAL A 1 277 ? 7.386 -0.412 20.186 1.00 97.94 277 VAL A CA 1
ATOM 2218 C C . VAL A 1 277 ? 8.880 -0.395 19.931 1.00 97.94 277 VAL A C 1
ATOM 2220 O O . VAL A 1 277 ? 9.656 -0.927 20.719 1.00 97.94 277 VAL A O 1
ATOM 2223 N N . SER A 1 278 ? 9.274 0.185 18.807 1.00 96.62 278 SER A N 1
ATOM 2224 C CA . SER A 1 278 ? 10.668 0.321 18.408 1.00 96.62 278 SER A CA 1
ATOM 2225 C C . SER A 1 278 ? 10.900 1.667 17.743 1.00 96.62 278 SER A C 1
ATOM 2227 O O . SER A 1 278 ? 10.064 2.128 16.963 1.00 96.62 278 SER A O 1
ATOM 2229 N N . HIS A 1 279 ? 12.060 2.260 17.998 1.00 95.81 279 HIS A N 1
ATOM 2230 C CA . HIS A 1 279 ? 12.550 3.395 17.231 1.00 95.81 279 HIS A CA 1
ATOM 2231 C C . HIS A 1 279 ? 13.227 2.899 15.946 1.00 95.81 279 HIS A C 1
ATOM 2233 O O . HIS A 1 279 ? 14.044 1.979 15.987 1.00 95.81 279 HIS A O 1
ATOM 2239 N N . VAL A 1 280 ? 12.877 3.488 14.804 1.00 90.81 280 VAL A N 1
ATOM 2240 C CA . VAL A 1 280 ? 13.454 3.167 13.497 1.00 90.81 280 VAL A CA 1
ATOM 2241 C C . VAL A 1 280 ? 14.436 4.258 13.112 1.00 90.81 280 VAL A C 1
ATOM 2243 O O . VAL A 1 280 ? 14.049 5.358 12.723 1.00 90.81 280 VAL A O 1
ATOM 2246 N N . ASP A 1 281 ? 15.721 3.935 13.185 1.00 86.69 281 ASP A N 1
ATOM 2247 C CA . ASP A 1 281 ? 16.766 4.816 12.687 1.00 86.69 281 ASP A CA 1
ATOM 2248 C C . ASP A 1 281 ? 17.009 4.565 11.193 1.00 86.69 281 ASP A C 1
ATOM 2250 O O . ASP A 1 281 ? 17.586 3.559 10.784 1.00 86.69 281 ASP A O 1
ATOM 2254 N N . HIS A 1 282 ? 16.566 5.500 10.357 1.00 78.19 282 HIS A N 1
ATOM 2255 C CA . HIS A 1 282 ? 16.740 5.419 8.908 1.00 78.19 282 HIS A CA 1
ATOM 2256 C C . HIS A 1 282 ? 18.184 5.664 8.439 1.00 78.19 282 HIS A C 1
ATOM 2258 O O . HIS A 1 282 ? 18.482 5.418 7.269 1.00 78.19 282 HIS A O 1
ATOM 2264 N N . SER A 1 283 ? 19.077 6.149 9.308 1.00 77.12 283 SER A N 1
ATOM 2265 C CA . SER A 1 283 ? 20.481 6.401 8.966 1.00 77.12 283 SER A CA 1
ATOM 2266 C C . SER A 1 283 ? 21.337 5.131 8.947 1.00 77.12 283 SER A C 1
ATOM 2268 O O . SER A 1 283 ? 22.326 5.084 8.222 1.00 77.12 283 SER A O 1
ATOM 2270 N N . THR A 1 284 ? 20.920 4.093 9.678 1.00 78.69 284 THR A N 1
ATOM 2271 C CA . THR A 1 284 ? 21.630 2.807 9.802 1.00 78.69 284 THR A CA 1
ATOM 2272 C C . THR A 1 284 ? 21.150 1.750 8.805 1.00 78.69 284 THR A C 1
ATOM 2274 O O . THR A 1 284 ? 21.630 0.617 8.810 1.00 78.69 284 THR A O 1
ATOM 2277 N N . ALA A 1 285 ? 20.199 2.096 7.931 1.00 77.25 285 ALA A N 1
ATOM 2278 C CA . ALA A 1 285 ? 19.726 1.194 6.887 1.00 77.25 285 ALA A CA 1
ATOM 2279 C C . ALA A 1 285 ? 20.866 0.827 5.919 1.00 77.25 285 ALA A C 1
ATOM 2281 O O . ALA A 1 285 ? 21.711 1.663 5.620 1.00 77.25 285 ALA A O 1
ATOM 2282 N N . LYS A 1 286 ? 20.845 -0.399 5.367 1.00 74.75 286 LYS A N 1
ATOM 2283 C CA . LYS A 1 286 ? 21.862 -0.901 4.414 1.00 74.75 286 LYS A CA 1
ATOM 2284 C C . LYS A 1 286 ? 22.099 0.055 3.233 1.00 74.75 286 LYS A C 1
ATOM 2286 O O . LYS A 1 286 ? 23.222 0.170 2.770 1.00 74.75 286 LYS A O 1
ATOM 2291 N N . ASN A 1 287 ? 21.044 0.755 2.806 1.00 74.38 287 ASN A N 1
ATOM 2292 C CA . ASN A 1 287 ? 21.070 1.832 1.819 1.00 74.38 287 ASN A CA 1
ATOM 2293 C C . ASN A 1 287 ? 20.269 3.022 2.380 1.00 74.38 287 ASN A C 1
ATOM 2295 O O . ASN A 1 287 ? 19.057 3.101 2.148 1.00 74.38 287 ASN A O 1
ATOM 2299 N N . PRO A 1 288 ? 20.880 3.909 3.184 1.00 76.75 288 PRO A N 1
ATOM 2300 C CA . PRO A 1 288 ? 20.138 4.975 3.831 1.00 76.75 288 PRO A CA 1
ATOM 2301 C C . PRO A 1 288 ? 19.736 6.026 2.788 1.00 76.75 288 PRO A C 1
ATOM 2303 O O . PRO A 1 288 ? 20.562 6.419 1.959 1.00 76.75 288 PRO A O 1
ATOM 2306 N N . PRO A 1 289 ? 18.489 6.528 2.812 1.00 74.50 289 PRO A N 1
ATOM 2307 C CA . PRO A 1 289 ? 18.096 7.591 1.904 1.00 74.50 289 PRO A CA 1
ATOM 2308 C C . PRO A 1 289 ? 18.954 8.844 2.150 1.00 74.50 289 PRO A C 1
ATOM 2310 O O . PRO A 1 289 ? 19.362 9.105 3.297 1.00 74.50 289 PRO A O 1
ATOM 2313 N N . PRO A 1 290 ? 19.224 9.643 1.097 1.00 78.19 290 PRO A N 1
ATOM 2314 C CA . PRO A 1 290 ? 19.963 10.889 1.251 1.00 78.19 290 PRO A CA 1
ATOM 2315 C C . PRO A 1 290 ? 19.240 11.792 2.261 1.00 78.19 290 PRO A C 1
ATOM 2317 O O . PRO A 1 290 ? 18.010 11.724 2.344 1.00 78.19 290 PRO A O 1
ATOM 2320 N N . PRO A 1 291 ? 19.955 12.645 3.021 1.00 78.19 291 PRO A N 1
ATOM 2321 C CA . PRO A 1 291 ? 19.364 13.447 4.095 1.00 78.19 291 PRO A CA 1
ATOM 2322 C C . PRO A 1 291 ? 18.104 14.220 3.689 1.00 78.19 291 PRO A C 1
ATOM 2324 O O . PRO A 1 291 ? 17.133 14.241 4.437 1.00 78.19 291 PRO A O 1
ATOM 2327 N N . SER A 1 292 ? 18.070 14.757 2.466 1.00 75.31 292 SER A N 1
ATOM 2328 C CA . SER A 1 292 ? 16.927 15.489 1.902 1.00 75.31 292 SER A CA 1
ATOM 2329 C C . SER A 1 292 ? 15.669 14.644 1.665 1.00 75.31 292 SER A C 1
ATOM 2331 O O . SER A 1 292 ? 14.574 15.190 1.557 1.00 75.31 292 SER A O 1
ATOM 2333 N N . LYS A 1 293 ? 15.804 13.316 1.574 1.00 75.50 293 LYS A N 1
ATOM 2334 C CA . LYS A 1 293 ? 14.695 12.365 1.394 1.00 75.50 293 LYS A CA 1
ATOM 2335 C C . LYS A 1 293 ? 14.372 11.584 2.669 1.00 75.50 293 LYS A C 1
ATOM 2337 O O . LYS A 1 293 ? 13.450 10.764 2.655 1.00 75.50 293 LYS A O 1
ATOM 2342 N N . ARG A 1 294 ? 15.111 11.804 3.763 1.00 82.50 294 ARG A N 1
ATOM 2343 C CA . ARG A 1 294 ? 14.819 11.156 5.045 1.00 82.50 294 ARG A CA 1
ATOM 2344 C C . ARG A 1 294 ? 13.485 11.679 5.580 1.00 82.50 294 ARG A C 1
ATOM 2346 O O . ARG A 1 294 ? 13.244 12.885 5.520 1.00 82.50 294 ARG A O 1
ATOM 2353 N N . PRO A 1 295 ? 12.603 10.799 6.079 1.00 83.75 295 PRO A N 1
ATOM 2354 C CA . PRO A 1 295 ? 11.423 11.265 6.783 1.00 83.75 295 PRO A CA 1
ATOM 2355 C C . PRO A 1 295 ? 11.867 12.093 7.999 1.00 83.75 295 PRO A C 1
ATOM 2357 O O . PRO A 1 295 ? 12.797 11.684 8.700 1.00 83.75 295 PRO A O 1
ATOM 2360 N N . PRO A 1 296 ? 11.233 13.248 8.253 1.00 89.25 296 PRO A N 1
ATOM 2361 C CA . PRO A 1 296 ? 11.473 13.986 9.483 1.00 89.25 296 PRO A CA 1
ATOM 2362 C C . PRO A 1 296 ? 11.033 13.140 10.683 1.00 89.25 296 PRO A C 1
ATOM 2364 O O . PRO A 1 296 ? 10.133 12.304 10.565 1.00 89.25 296 PRO A O 1
ATOM 2367 N N . GLU A 1 297 ? 11.634 13.388 11.848 1.00 91.31 297 GLU A N 1
ATOM 2368 C CA . GLU A 1 297 ? 11.343 12.642 13.083 1.00 91.31 297 GLU A CA 1
ATOM 2369 C C . GLU A 1 297 ? 9.859 12.660 13.448 1.00 91.31 297 GLU A C 1
ATOM 2371 O O . GLU A 1 297 ? 9.330 11.670 13.953 1.00 91.31 297 GLU A O 1
ATOM 2376 N N . ARG A 1 298 ? 9.186 13.775 13.144 1.00 94.50 298 ARG A N 1
ATOM 2377 C CA . ARG A 1 298 ? 7.753 13.971 13.338 1.00 94.50 298 ARG A CA 1
ATOM 2378 C C . ARG A 1 298 ? 7.165 14.779 12.189 1.00 94.50 298 ARG A C 1
ATOM 2380 O O . ARG A 1 298 ? 7.700 15.818 11.810 1.00 94.50 298 ARG A O 1
ATOM 2387 N N . PHE A 1 299 ? 6.037 14.329 11.651 1.00 94.62 299 PHE A N 1
ATOM 2388 C CA . PHE A 1 299 ? 5.273 15.048 10.632 1.00 94.62 299 PHE A CA 1
ATOM 2389 C C . PHE A 1 299 ? 3.785 14.729 10.714 1.00 94.62 299 PHE A C 1
ATOM 2391 O O . PHE A 1 299 ? 3.377 13.672 11.195 1.00 94.62 299 PHE A O 1
ATOM 2398 N N . LYS A 1 300 ? 2.955 15.649 10.221 1.00 95.75 300 LYS A N 1
ATOM 2399 C CA . LYS A 1 300 ? 1.503 15.488 10.222 1.00 95.75 300 LYS A CA 1
ATOM 2400 C C . LYS A 1 300 ? 1.035 14.723 8.988 1.00 95.75 300 LYS A C 1
ATOM 2402 O O . LYS A 1 300 ? 1.458 15.017 7.869 1.00 95.75 300 LYS A O 1
ATOM 2407 N N . VAL A 1 301 ? 0.112 13.788 9.183 1.00 95.69 301 VAL A N 1
ATOM 2408 C CA . VAL A 1 301 ? -0.603 13.107 8.099 1.00 95.69 301 VAL A CA 1
ATOM 2409 C C . VAL A 1 301 ? -2.108 13.189 8.318 1.00 95.69 301 VAL A C 1
ATOM 2411 O O . VAL A 1 301 ? -2.574 13.189 9.454 1.00 95.69 301 VAL A O 1
ATOM 2414 N N . LYS A 1 302 ? -2.875 13.243 7.230 1.00 96.31 302 LYS A N 1
ATOM 2415 C CA . LYS A 1 302 ? -4.341 13.230 7.243 1.00 96.31 302 LYS A CA 1
ATOM 2416 C C . LYS A 1 302 ? -4.862 11.954 6.581 1.00 96.31 302 LYS A C 1
ATOM 2418 O O . LYS A 1 302 ? -4.223 11.479 5.634 1.00 96.31 302 LYS A O 1
ATOM 2423 N N . PRO A 1 303 ? -5.972 11.379 7.072 1.00 96.69 303 PRO A N 1
ATOM 2424 C CA . PRO A 1 303 ? -6.589 10.234 6.421 1.00 96.69 303 PRO A CA 1
ATOM 2425 C C . PRO A 1 303 ? -7.039 10.634 5.017 1.00 96.69 303 PRO A C 1
ATOM 2427 O O . PRO A 1 303 ? -7.609 11.703 4.818 1.00 96.69 303 PRO A O 1
ATOM 2430 N N . ALA A 1 304 ? -6.740 9.789 4.038 1.00 92.50 304 ALA A N 1
ATOM 2431 C CA . ALA A 1 304 ? -7.019 10.065 2.636 1.00 92.50 304 ALA A CA 1
ATOM 2432 C C . ALA A 1 304 ? -8.130 9.147 2.121 1.00 92.50 304 ALA A C 1
ATOM 2434 O O . ALA A 1 304 ? -9.160 9.606 1.635 1.00 92.50 304 ALA A O 1
ATOM 2435 N N . TRP A 1 305 ? -7.960 7.836 2.257 1.00 93.56 305 TRP A N 1
ATOM 2436 C CA . TRP A 1 305 ? -8.984 6.852 1.911 1.00 93.56 305 TRP A CA 1
ATOM 2437 C C . TRP A 1 305 ? -8.713 5.533 2.620 1.00 93.56 305 TRP A C 1
ATOM 2439 O O . TRP A 1 305 ? -7.625 5.317 3.149 1.00 93.56 305 TRP A O 1
ATOM 2449 N N . PHE A 1 306 ? -9.667 4.616 2.564 1.00 94.38 306 PHE A N 1
ATOM 2450 C CA . PHE A 1 306 ? -9.415 3.212 2.858 1.00 94.38 306 PHE A CA 1
ATOM 2451 C C . PHE A 1 306 ? -9.952 2.311 1.748 1.00 94.38 306 PHE A C 1
ATOM 2453 O O . PHE A 1 306 ? -10.743 2.736 0.902 1.00 94.38 306 PHE A O 1
ATOM 2460 N N . THR A 1 307 ? -9.466 1.074 1.726 1.00 91.75 307 THR A N 1
ATOM 2461 C CA . THR A 1 307 ? -9.890 0.024 0.795 1.00 91.75 307 THR A CA 1
ATOM 2462 C C . THR A 1 307 ? -10.151 -1.269 1.552 1.00 91.75 307 THR A C 1
ATOM 2464 O O . THR A 1 307 ? -9.370 -1.627 2.436 1.00 91.75 307 THR A O 1
ATOM 2467 N N . ILE A 1 308 ? -11.206 -1.989 1.173 1.00 91.19 308 ILE A N 1
ATOM 2468 C CA . ILE A 1 308 ? -11.488 -3.338 1.673 1.00 91.19 308 ILE A CA 1
ATOM 2469 C C . ILE A 1 308 ? -10.727 -4.357 0.821 1.00 91.19 308 ILE A C 1
ATOM 2471 O O . ILE A 1 308 ? -10.733 -4.295 -0.407 1.00 91.19 308 ILE A O 1
ATOM 2475 N N . LEU A 1 309 ? -10.059 -5.286 1.495 1.00 90.12 309 LEU A N 1
ATOM 2476 C CA . LEU A 1 309 ? -9.295 -6.386 0.927 1.00 90.12 309 LEU A CA 1
ATOM 2477 C C . LEU A 1 309 ? -10.053 -7.690 1.194 1.00 90.12 309 LEU A C 1
ATOM 2479 O O . LEU A 1 309 ? -10.052 -8.183 2.324 1.00 90.12 309 LEU A O 1
ATOM 2483 N N . ASN A 1 310 ? -10.700 -8.239 0.167 1.00 90.19 310 ASN A N 1
ATOM 2484 C CA . ASN A 1 310 ? -11.513 -9.450 0.274 1.00 90.19 310 ASN A CA 1
ATOM 2485 C C . ASN A 1 310 ? -11.076 -10.486 -0.774 1.00 90.19 310 ASN A C 1
ATOM 2487 O O . ASN A 1 310 ? -11.527 -10.455 -1.917 1.00 90.19 310 ASN A O 1
ATOM 2491 N N . SER A 1 311 ? -10.195 -11.412 -0.382 1.00 85.75 311 SER A N 1
ATOM 2492 C CA . SER A 1 311 ? -9.664 -12.453 -1.282 1.00 85.75 311 SER A CA 1
ATOM 2493 C C . SER A 1 311 ? -10.749 -13.403 -1.792 1.00 85.75 311 SER A C 1
ATOM 2495 O O . SER A 1 311 ? -10.637 -13.928 -2.894 1.00 85.75 311 SER A O 1
ATOM 2497 N N . ARG A 1 312 ? -11.820 -13.612 -1.013 1.00 86.75 312 ARG A N 1
ATOM 2498 C CA . ARG A 1 312 ? -12.933 -14.492 -1.401 1.00 86.75 312 ARG A CA 1
ATOM 2499 C C . ARG A 1 312 ? -13.747 -13.905 -2.548 1.00 86.75 312 ARG A C 1
ATOM 2501 O O . ARG A 1 312 ? -14.223 -14.653 -3.395 1.00 86.75 312 ARG A O 1
ATOM 2508 N N . LEU A 1 313 ? -13.869 -12.577 -2.588 1.00 84.06 313 LEU A N 1
ATOM 2509 C CA . LEU A 1 313 ? -14.515 -11.871 -3.692 1.00 84.06 313 LEU A CA 1
ATOM 2510 C C . LEU A 1 313 ? -13.695 -12.004 -4.983 1.00 84.06 313 LEU A C 1
ATOM 2512 O O . LEU A 1 313 ? -14.264 -12.291 -6.028 1.00 84.06 313 LEU A O 1
ATOM 2516 N N . VAL A 1 314 ? -12.362 -11.906 -4.892 1.00 80.00 314 VAL A N 1
ATOM 2517 C CA . VAL A 1 314 ? -11.462 -12.161 -6.035 1.00 80.00 314 VAL A CA 1
ATOM 2518 C C . VAL A 1 314 ? -11.618 -13.595 -6.548 1.00 80.00 314 VAL A C 1
ATOM 2520 O O . VAL A 1 314 ? -11.798 -13.804 -7.741 1.00 80.00 314 VAL A O 1
ATOM 2523 N N . ALA A 1 315 ? -11.609 -14.586 -5.652 1.00 81.12 315 ALA A N 1
ATOM 2524 C CA . ALA A 1 315 ? -11.767 -15.990 -6.033 1.00 81.12 315 ALA A CA 1
ATOM 2525 C C . ALA A 1 315 ? -13.133 -16.288 -6.686 1.00 81.12 315 ALA A C 1
ATOM 2527 O O . ALA A 1 315 ? -13.229 -17.135 -7.577 1.00 81.12 315 ALA A O 1
ATOM 2528 N N . ALA A 1 316 ? -14.190 -15.594 -6.257 1.00 81.00 316 ALA A N 1
ATOM 2529 C CA . ALA A 1 316 ? -15.521 -15.718 -6.842 1.00 81.00 316 ALA A CA 1
ATOM 2530 C C . ALA A 1 316 ? -15.594 -15.113 -8.251 1.00 81.00 316 ALA A C 1
ATOM 2532 O O . ALA A 1 316 ? -16.116 -15.764 -9.157 1.00 81.00 316 ALA A O 1
ATOM 2533 N N . ASP A 1 317 ? -15.018 -13.922 -8.448 1.00 74.88 317 ASP A N 1
ATOM 2534 C CA . ASP A 1 317 ? -14.905 -13.283 -9.766 1.00 74.88 317 ASP A CA 1
ATOM 2535 C C . ASP A 1 317 ? -14.113 -14.178 -10.745 1.00 74.88 317 ASP A C 1
ATOM 2537 O O . ASP A 1 317 ? -14.517 -14.355 -11.899 1.00 74.88 317 ASP A O 1
ATOM 2541 N N . ASP A 1 318 ? -13.037 -14.817 -10.268 1.00 73.31 318 ASP A N 1
ATOM 2542 C CA . ASP A 1 318 ? -12.225 -15.756 -11.053 1.00 73.31 318 ASP A CA 1
ATOM 2543 C C . ASP A 1 318 ? -13.026 -16.999 -11.469 1.00 73.31 318 ASP A C 1
ATOM 2545 O O . ASP A 1 318 ? -12.974 -17.426 -12.627 1.00 73.31 318 ASP A O 1
ATOM 2549 N N . SER A 1 319 ? -13.803 -17.558 -10.535 1.00 76.25 319 SER A N 1
ATOM 2550 C CA . SER A 1 319 ? -14.622 -18.759 -10.755 1.00 76.25 319 SER A CA 1
ATOM 2551 C C . SER A 1 319 ? -15.781 -18.514 -11.725 1.00 76.25 319 SER A C 1
ATOM 2553 O O . SER A 1 319 ? -16.171 -19.415 -12.462 1.00 76.25 319 SER A O 1
ATOM 2555 N N . ALA A 1 320 ? -16.299 -17.285 -11.782 1.00 69.88 320 ALA A N 1
ATOM 2556 C CA . ALA A 1 320 ? -17.338 -16.872 -12.725 1.00 69.88 320 ALA A CA 1
ATOM 2557 C C . ALA A 1 320 ? -16.819 -16.650 -14.166 1.00 69.88 320 ALA A C 1
ATOM 2559 O O . ALA A 1 320 ? -17.554 -16.154 -15.020 1.00 69.88 320 ALA A O 1
ATOM 2560 N N . GLY A 1 321 ? -15.557 -16.996 -14.458 1.00 60.41 321 GLY A N 1
ATOM 2561 C CA . GLY A 1 321 ? -14.939 -16.816 -15.776 1.00 60.41 321 GLY A CA 1
ATOM 2562 C C . GLY A 1 321 ? -14.420 -15.396 -16.028 1.00 60.41 321 GLY A C 1
ATOM 2563 O O . GLY A 1 321 ? -14.001 -15.072 -17.142 1.00 60.41 321 GLY A O 1
ATOM 2564 N N . GLY A 1 322 ? -14.408 -14.543 -15.001 1.00 55.03 322 GLY A N 1
ATOM 2565 C CA . GLY A 1 322 ? -13.929 -13.173 -15.075 1.00 55.03 322 GLY A CA 1
ATOM 2566 C C . GLY A 1 322 ? -12.404 -13.079 -15.092 1.00 55.03 322 GLY A C 1
ATOM 2567 O O . GLY A 1 322 ? -11.797 -12.639 -14.126 1.00 55.03 322 GLY A O 1
ATOM 2568 N N . ARG A 1 323 ? -11.749 -13.331 -16.234 1.00 48.31 323 ARG A N 1
ATOM 2569 C CA . ARG A 1 323 ? -10.400 -12.767 -16.503 1.00 48.31 323 ARG A CA 1
ATOM 2570 C C . ARG A 1 323 ? -10.465 -11.259 -16.821 1.00 48.31 323 ARG A C 1
ATOM 2572 O O . ARG A 1 323 ? -9.718 -10.748 -17.651 1.00 48.31 323 ARG A O 1
ATOM 2579 N N . GLY A 1 324 ? -11.398 -10.543 -16.196 1.00 47.41 324 GLY A N 1
ATOM 2580 C CA . GLY A 1 324 ? -11.722 -9.159 -16.501 1.00 47.41 324 GLY A CA 1
ATOM 2581 C C . GLY A 1 324 ? -10.834 -8.194 -15.733 1.00 47.41 324 GLY A C 1
ATOM 2582 O O . GLY A 1 324 ? -11.260 -7.644 -14.723 1.00 47.41 324 GLY A O 1
ATOM 2583 N N . THR A 1 325 ? -9.658 -7.887 -16.277 1.00 46.09 325 THR A N 1
ATOM 2584 C CA . THR A 1 325 ? -8.799 -6.756 -15.866 1.00 46.09 325 THR A CA 1
ATOM 2585 C C . THR A 1 325 ? -9.511 -5.387 -15.899 1.00 46.09 325 THR A C 1
ATOM 2587 O O . THR A 1 325 ? -8.924 -4.378 -15.517 1.00 46.09 325 THR A O 1
ATOM 2590 N N . LEU A 1 326 ? -10.781 -5.325 -16.334 1.00 46.69 326 LEU A N 1
ATOM 2591 C CA . LEU A 1 326 ? -11.549 -4.095 -16.551 1.00 46.69 326 LEU A CA 1
ATOM 2592 C C . LEU A 1 326 ? -12.978 -4.084 -15.967 1.00 46.69 326 LEU A C 1
ATOM 2594 O O . LEU A 1 326 ? -13.626 -3.041 -16.052 1.00 46.69 326 LEU A O 1
ATOM 2598 N N . SER A 1 327 ? -13.493 -5.173 -15.373 1.00 47.38 327 SER A N 1
ATOM 2599 C CA . SER A 1 327 ? -14.915 -5.255 -14.957 1.00 47.38 327 SER A CA 1
ATOM 2600 C C . SER A 1 327 ? -15.191 -5.828 -13.556 1.00 47.38 327 SER A C 1
ATOM 2602 O O . SER A 1 327 ? -16.348 -6.087 -13.237 1.00 47.38 327 SER A O 1
ATOM 2604 N N . GLY A 1 328 ? -14.175 -6.002 -12.705 1.00 54.44 328 GLY A N 1
ATOM 2605 C CA . GLY A 1 328 ? -14.350 -6.537 -11.347 1.00 54.44 328 GLY A CA 1
ATOM 2606 C C . GLY A 1 328 ? -14.918 -5.533 -10.336 1.00 54.44 328 GLY A C 1
ATOM 2607 O O . GLY A 1 328 ? -14.695 -4.321 -10.438 1.00 54.44 328 GLY A O 1
ATOM 2608 N N . VAL A 1 329 ? -15.600 -6.038 -9.300 1.00 58.91 329 VAL A N 1
ATOM 2609 C CA . VAL A 1 329 ? -16.068 -5.213 -8.166 1.00 58.91 329 VAL A CA 1
ATOM 2610 C C . VAL A 1 329 ? -14.880 -4.530 -7.490 1.00 58.91 329 VAL A C 1
ATOM 2612 O O . VAL A 1 329 ? -15.006 -3.398 -7.035 1.00 58.91 329 VAL A O 1
ATOM 2615 N N . LEU A 1 330 ? -13.706 -5.176 -7.513 1.00 56.75 330 LEU A N 1
ATOM 2616 C CA . LEU A 1 330 ? -12.502 -4.697 -6.849 1.00 56.75 330 LEU A CA 1
ATOM 2617 C C . LEU A 1 330 ? -11.636 -3.696 -7.651 1.00 56.75 330 LEU A C 1
ATOM 2619 O O . LEU A 1 330 ? -10.476 -3.453 -7.306 1.00 56.75 330 LEU A O 1
ATOM 2623 N N . LEU A 1 331 ? -12.175 -3.061 -8.699 1.00 56.81 331 LEU A N 1
ATOM 2624 C CA . LEU A 1 331 ? -11.434 -2.053 -9.466 1.00 56.81 331 LEU A CA 1
ATOM 2625 C C . LEU A 1 331 ? -10.971 -0.880 -8.577 1.00 56.81 331 LEU A C 1
ATOM 2627 O O . LEU A 1 331 ? -11.752 -0.207 -7.898 1.00 56.81 331 LEU A O 1
ATOM 2631 N N . ASN A 1 332 ? -9.671 -0.578 -8.659 1.00 53.41 332 ASN A N 1
ATOM 2632 C CA . ASN A 1 332 ? -8.907 0.314 -7.769 1.00 53.41 332 ASN A CA 1
ATOM 2633 C C . ASN A 1 332 ? -9.496 1.737 -7.593 1.00 53.41 332 ASN A C 1
ATOM 2635 O O . ASN A 1 332 ? -9.211 2.412 -6.604 1.00 53.41 332 ASN A O 1
ATOM 2639 N N . ARG A 1 333 ? -10.321 2.228 -8.532 1.00 52.16 333 ARG A N 1
ATOM 2640 C CA . ARG A 1 333 ? -10.987 3.542 -8.411 1.00 52.16 333 ARG A CA 1
ATOM 2641 C C . ARG A 1 333 ? -12.308 3.496 -7.634 1.00 52.16 333 ARG A C 1
ATOM 2643 O O . ARG A 1 333 ? -12.607 4.472 -6.955 1.00 52.16 333 ARG A O 1
ATOM 2650 N N . LYS A 1 334 ? -13.072 2.399 -7.707 1.00 60.41 334 LYS A N 1
ATOM 2651 C CA . LYS A 1 334 ? -14.390 2.268 -7.052 1.00 60.41 334 LYS A CA 1
ATOM 2652 C C . LYS A 1 334 ? -14.292 1.753 -5.611 1.00 60.41 334 LYS A C 1
ATOM 2654 O O . LYS A 1 334 ? -15.119 2.112 -4.783 1.00 60.41 334 LYS A O 1
ATOM 2659 N N . ASN A 1 335 ? -13.224 1.023 -5.292 1.00 71.31 335 ASN A N 1
ATOM 2660 C CA . ASN A 1 335 ? -12.959 0.492 -3.949 1.00 71.31 335 ASN A CA 1
ATOM 2661 C C . ASN A 1 335 ? -12.445 1.501 -2.925 1.00 71.31 335 ASN A C 1
A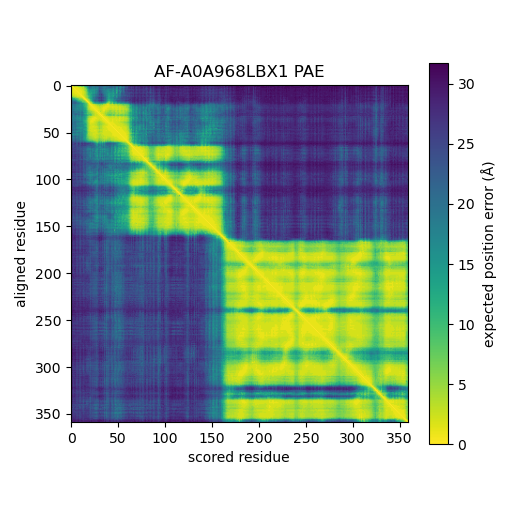TOM 2663 O O . ASN A 1 335 ? -12.326 1.174 -1.744 1.00 71.31 335 ASN A O 1
ATOM 2667 N N . LYS A 1 336 ? -12.032 2.687 -3.377 1.00 85.12 336 LYS A N 1
ATOM 2668 C CA . LYS A 1 336 ? -11.460 3.705 -2.499 1.00 85.12 336 LYS A CA 1
ATOM 2669 C C . LYS A 1 336 ? -12.576 4.516 -1.885 1.00 85.12 336 LYS A C 1
ATOM 2671 O O . LYS A 1 336 ? -13.198 5.335 -2.558 1.00 85.12 336 LYS A O 1
ATOM 2676 N N . ILE A 1 337 ? -12.766 4.334 -0.590 1.00 90.56 337 ILE A N 1
ATOM 2677 C CA . ILE A 1 337 ? -13.679 5.160 0.183 1.00 90.56 337 ILE A CA 1
ATOM 2678 C C . ILE A 1 337 ? -12.870 6.324 0.745 1.00 90.56 337 ILE A C 1
ATOM 2680 O O . ILE A 1 337 ? -11.983 6.136 1.578 1.00 90.56 337 ILE A O 1
ATOM 2684 N N . ARG A 1 338 ? -13.122 7.522 0.209 1.00 91.88 338 ARG A N 1
ATOM 2685 C CA . ARG A 1 338 ? -12.401 8.757 0.540 1.00 91.88 338 ARG A CA 1
ATOM 2686 C C . ARG A 1 338 ? -12.766 9.210 1.951 1.00 91.88 338 ARG A C 1
ATOM 2688 O O . ARG A 1 338 ? -13.933 9.441 2.227 1.00 91.88 338 ARG A O 1
ATOM 2695 N N . LEU A 1 339 ? -11.762 9.347 2.813 1.00 94.00 339 LEU A N 1
ATOM 2696 C CA . LEU A 1 339 ? -11.903 9.848 4.186 1.00 94.00 339 LEU A CA 1
ATOM 2697 C C . LEU A 1 339 ? -11.655 11.361 4.275 1.00 94.00 339 LEU A C 1
ATOM 2699 O O . LEU A 1 339 ? -11.998 11.991 5.267 1.00 94.00 339 LEU A O 1
ATOM 2703 N N . ASP A 1 340 ? -11.077 11.954 3.229 1.00 87.81 340 ASP A N 1
ATOM 2704 C CA . ASP A 1 340 ? -10.855 13.398 3.090 1.00 87.81 340 ASP A CA 1
ATOM 2705 C C . ASP A 1 340 ? -12.054 14.142 2.470 1.00 87.81 340 ASP A C 1
ATOM 2707 O O . ASP A 1 340 ? -11.965 15.326 2.139 1.00 87.81 340 ASP A O 1
ATOM 2711 N N . LYS A 1 341 ? -13.169 13.437 2.267 1.00 91.44 341 LYS A N 1
ATOM 2712 C CA . LYS A 1 341 ? -14.426 13.940 1.706 1.00 91.44 341 LYS A CA 1
ATOM 2713 C C . LYS A 1 341 ? -15.586 13.559 2.635 1.00 91.44 341 LYS A C 1
ATOM 2715 O O . LYS A 1 341 ? -15.411 12.666 3.462 1.00 91.44 341 LYS A O 1
ATOM 2720 N N . PRO A 1 342 ? -16.755 14.215 2.519 1.00 94.06 342 PRO A N 1
ATOM 2721 C CA . PRO A 1 342 ? -17.959 13.778 3.223 1.00 94.06 342 PRO A CA 1
ATOM 2722 C C . PRO A 1 342 ? -18.299 12.311 2.923 1.00 94.06 342 PRO A C 1
ATOM 2724 O O . PRO A 1 342 ? -17.954 11.809 1.847 1.00 94.06 342 PRO A O 1
ATOM 2727 N N . LYS A 1 343 ? -18.993 11.647 3.861 1.00 95.38 343 LYS A N 1
ATOM 2728 C CA . LYS A 1 343 ? -19.497 10.277 3.686 1.00 95.38 343 LYS A CA 1
ATOM 2729 C C . LYS A 1 343 ? -20.257 10.196 2.350 1.00 95.38 343 LYS A C 1
ATOM 2731 O O . LYS A 1 343 ? -21.158 11.008 2.136 1.00 95.38 343 LYS A O 1
ATOM 2736 N N . PRO A 1 344 ? -19.908 9.264 1.447 1.00 90.94 344 PRO A N 1
ATOM 2737 C CA . PRO A 1 344 ? -20.641 9.112 0.198 1.00 90.94 344 PRO A CA 1
ATOM 2738 C C . PRO A 1 344 ? -22.058 8.592 0.474 1.00 90.94 344 PRO A C 1
ATOM 2740 O O . PRO A 1 344 ? -22.252 7.778 1.377 1.00 90.94 344 PRO A O 1
ATOM 2743 N N . GLU A 1 345 ? -23.041 9.043 -0.308 1.00 93.75 345 GLU A N 1
ATOM 2744 C CA . GLU A 1 345 ? -24.454 8.657 -0.139 1.00 93.75 345 GLU A CA 1
ATOM 2745 C C . GLU A 1 345 ? -24.665 7.140 -0.265 1.00 93.75 345 GLU A C 1
ATOM 2747 O O . GLU A 1 345 ? -25.484 6.562 0.441 1.00 93.75 345 GLU A O 1
ATOM 2752 N N . ASP A 1 346 ? -23.859 6.478 -1.098 1.00 91.12 346 ASP A N 1
ATOM 2753 C CA . ASP A 1 346 ? -23.891 5.036 -1.347 1.00 91.12 346 ASP A CA 1
ATOM 2754 C C . ASP A 1 346 ? -22.908 4.236 -0.470 1.00 91.12 346 ASP A C 1
ATOM 2756 O O . ASP A 1 346 ? -22.577 3.092 -0.787 1.00 91.12 346 ASP A O 1
ATOM 2760 N N . TYR A 1 347 ? -22.413 4.813 0.636 1.00 92.06 347 TYR A N 1
ATOM 2761 C CA . TYR A 1 347 ? -21.435 4.161 1.519 1.00 92.06 347 TYR A CA 1
ATOM 2762 C C . TYR A 1 347 ? -21.880 2.759 1.948 1.00 92.06 347 TYR A C 1
ATOM 2764 O O . TYR A 1 347 ? -21.126 1.799 1.797 1.00 92.06 347 TYR A O 1
ATOM 2772 N N . ASP A 1 348 ? -23.101 2.643 2.469 1.00 91.62 348 ASP A N 1
ATOM 2773 C CA . ASP A 1 348 ? -23.593 1.404 3.070 1.00 91.62 348 ASP A CA 1
ATOM 2774 C C . ASP A 1 348 ? -23.783 0.304 2.009 1.00 91.62 348 ASP A C 1
ATOM 2776 O O . ASP A 1 348 ? -23.387 -0.844 2.224 1.00 91.62 348 ASP A O 1
ATOM 2780 N N . GLU A 1 349 ? -24.270 0.662 0.815 1.00 90.50 349 GLU A N 1
ATOM 2781 C CA . GLU A 1 349 ? -24.375 -0.254 -0.328 1.00 90.50 349 GLU A CA 1
ATOM 2782 C C . GLU A 1 349 ? -22.992 -0.734 -0.797 1.00 90.50 349 GLU A C 1
ATOM 2784 O O . GLU A 1 349 ? -22.778 -1.935 -0.998 1.00 90.50 349 GLU A O 1
ATOM 2789 N N . ARG A 1 350 ? -22.022 0.183 -0.914 1.00 88.38 350 ARG A N 1
ATOM 2790 C CA . ARG A 1 350 ? -20.645 -0.147 -1.313 1.00 88.38 350 ARG A CA 1
ATOM 2791 C C . ARG A 1 350 ? -19.962 -1.067 -0.314 1.00 88.38 350 ARG A C 1
ATOM 2793 O O . ARG A 1 350 ? -19.339 -2.048 -0.718 1.00 88.38 350 ARG A O 1
ATOM 2800 N N . ILE A 1 351 ? -20.065 -0.765 0.979 1.00 91.12 351 ILE A N 1
ATOM 2801 C CA . ILE A 1 351 ? -19.500 -1.602 2.040 1.00 91.12 351 ILE A CA 1
ATOM 2802 C C . ILE A 1 351 ? -20.141 -2.986 2.002 1.00 91.12 351 ILE A C 1
ATOM 2804 O O . ILE A 1 351 ? -19.420 -3.982 1.973 1.00 91.12 351 ILE A O 1
ATOM 2808 N N . ALA A 1 352 ? -21.472 -3.066 1.918 1.00 90.50 352 ALA A N 1
ATOM 2809 C CA . ALA A 1 352 ? -22.175 -4.340 1.828 1.00 90.50 352 ALA A CA 1
ATOM 2810 C C . ALA A 1 352 ? -21.702 -5.168 0.625 1.00 90.50 352 ALA A C 1
ATOM 2812 O O . ALA A 1 352 ? -21.428 -6.355 0.785 1.00 90.50 352 ALA A O 1
ATOM 2813 N N . ALA A 1 353 ? -21.543 -4.553 -0.553 1.00 88.06 353 ALA A N 1
ATOM 2814 C CA . ALA A 1 353 ? -21.038 -5.219 -1.753 1.00 88.06 353 ALA A CA 1
ATOM 2815 C C . ALA A 1 353 ? -19.606 -5.759 -1.575 1.00 88.06 353 ALA A C 1
ATOM 2817 O O . ALA A 1 353 ? -19.336 -6.904 -1.931 1.00 88.06 353 ALA A O 1
ATOM 2818 N N . LEU A 1 354 ? -18.708 -4.969 -0.978 1.00 87.69 354 LEU A N 1
ATOM 2819 C CA . LEU A 1 354 ? -17.306 -5.346 -0.747 1.00 87.69 354 LEU A CA 1
ATOM 2820 C C . LEU A 1 354 ? -17.133 -6.418 0.340 1.00 87.69 354 LEU A C 1
ATOM 2822 O O . LEU A 1 354 ? -16.151 -7.167 0.330 1.00 87.69 354 LEU A O 1
ATOM 2826 N N . LEU A 1 355 ? -18.082 -6.502 1.273 1.00 88.75 355 LEU A N 1
ATOM 2827 C CA . LEU A 1 355 ? -18.100 -7.483 2.355 1.00 88.75 355 LEU A CA 1
ATOM 2828 C C . LEU A 1 355 ? -18.827 -8.785 2.010 1.00 88.75 355 LEU A C 1
ATOM 2830 O O . LEU A 1 355 ? -18.797 -9.710 2.828 1.00 88.75 355 LEU A O 1
ATOM 2834 N N . ARG A 1 356 ? -19.487 -8.885 0.844 1.00 84.81 356 ARG A N 1
ATOM 2835 C CA . ARG A 1 356 ? -20.194 -10.112 0.457 1.00 84.81 356 ARG A CA 1
ATOM 2836 C C . ARG A 1 356 ? -19.235 -11.296 0.547 1.00 84.81 356 ARG A C 1
ATOM 2838 O O . ARG A 1 356 ? -18.181 -11.329 -0.091 1.00 84.81 356 ARG A O 1
ATOM 2845 N N . ARG A 1 357 ? -19.606 -12.269 1.378 1.00 70.12 357 ARG A N 1
ATOM 2846 C CA . ARG A 1 357 ? -18.990 -13.592 1.368 1.00 70.12 357 ARG A CA 1
ATOM 2847 C C . ARG A 1 357 ? -19.558 -14.287 0.139 1.00 70.12 357 ARG A C 1
ATOM 2849 O O . ARG A 1 357 ? -20.777 -14.366 0.017 1.00 70.12 357 ARG A O 1
ATOM 2856 N N . SER A 1 358 ? -18.702 -14.711 -0.782 1.00 54.59 358 SER A N 1
ATOM 2857 C CA . SER A 1 358 ? -19.122 -15.632 -1.833 1.00 54.59 358 SER A CA 1
ATOM 2858 C C . SER A 1 358 ? -19.718 -16.873 -1.168 1.00 54.59 358 SER A C 1
ATOM 2860 O O . SER A 1 358 ? -19.063 -17.497 -0.331 1.00 54.59 358 SER A O 1
ATOM 2862 N N . SER A 1 359 ? -21.007 -17.094 -1.440 1.00 46.16 359 SER A N 1
ATOM 2863 C CA . SER A 1 359 ? -21.804 -18.236 -0.981 1.00 46.16 359 SER A CA 1
ATOM 2864 C C . SER A 1 359 ? -21.337 -19.537 -1.597 1.00 46.16 359 SER A C 1
ATOM 2866 O O . SER A 1 359 ? -21.085 -19.503 -2.825 1.00 46.16 359 SER A O 1
#

Solvent-accessible surface area (backbone atoms only — not comparable to full-atom values): 20489 Å² total; per-residue (Å²): 135,60,70,69,59,58,52,49,61,57,57,71,69,57,80,87,66,101,60,71,66,48,76,48,79,45,58,93,42,92,90,47,98,58,73,45,80,37,71,31,40,68,68,56,31,51,50,53,49,53,52,48,50,52,50,48,48,48,71,74,59,47,94,75,68,56,55,67,63,47,48,55,33,56,51,45,54,35,60,89,77,34,83,84,50,42,88,80,33,86,66,36,46,84,64,39,59,82,55,56,28,46,44,76,43,79,57,83,59,81,67,57,41,75,77,69,55,42,50,38,31,41,38,22,69,25,56,76,42,79,87,52,62,44,83,42,70,33,37,63,68,53,41,53,52,50,50,55,52,48,51,53,49,55,43,35,67,72,70,63,48,65,57,92,63,72,52,62,55,59,54,26,68,78,54,66,47,101,50,43,27,36,39,43,33,32,30,32,54,95,84,45,91,65,84,53,76,49,70,35,51,39,57,39,49,24,75,92,41,67,47,71,66,52,51,35,51,38,46,36,36,96,81,21,39,56,29,36,39,15,36,16,36,36,37,28,28,51,99,86,52,91,63,75,44,71,35,57,30,40,0,50,38,67,68,44,1,46,50,47,33,60,45,44,48,68,40,26,63,46,46,77,78,44,78,51,73,47,79,56,66,62,79,76,40,98,76,44,65,58,78,93,70,47,79,58,59,56,45,64,29,30,38,42,29,33,33,78,44,42,30,53,46,48,53,46,44,48,73,74,68,47,86,47,95,85,74,52,86,67,41,78,76,76,42,49,49,53,56,72,49,74,84,58,93,59,47,68,61,52,50,54,64,66,64,49,73,69,126

Foldseek 3Di:
DDPVVVVVVVVVVPPDDPDQWDKDWDDLDPVDPDIDIAIDHPLRSLLCVLVVSVVVCCVVVPPPDDLVVVQVCQQQSNVVRCVPPCVVLVNGRVVDDSQFTKHKAWDDDVVVCVPPQKTWIWIDRGNVDPVRTDIDMDHSVRRVVVNSVVNVVVCCVVVVCPDVDPQLLVVCVVPPDPAKKKKWKKWADPPDPATDIDIKIATRFDPVQPDLVLVCVLQVHQQGAKFFQKKKKFFWDAPPDPDTDITIAGHLDNVRNVVSSVSCVNRHPTDGPDMDMDGHDLVPPPDRPDPSNDDPSIGGIHTFWMFMRHSQQSVVCVVVVPPPPPDGLRGPVLRTQTSNDPGDPCNVVNVCVSPDRDD

Nearest PDB structures (foldseek):
  2i1s-assembly1_A  TM=1.832E-01  e=5.246E-01  Methanosarcina mazei Go1
  5l9w-assembly2_b  TM=1.292E-01  e=4.052E+00  Aromatoleum aromaticum EbN1
  3q38-assembly1_B  TM=1.904E-01  e=8.011E+00  Norwalk virus

Secondary structure (DSSP, 8-state):
--HHHHHHHHHHTTSS----EEEEEE-S-TTS---EEEEEEHHHHHHHHHHHHHHHHHHHHGGG--HHHHHHHHHTT-TTT-TTTGGGTTT-GGGS-GGGS-EEEEES-TTHHHHHSEEEEEEES-TT-TT--EEEEEEHHHHHHHHHHHHHHHHHHHS----TT--HHHHHHHS--SS-EEEEEEE--TT-SS--EEEEEESSB-GGG--HHHHHHHTTGGG-EEEESEEEEEEEE-TT-S--EEEEEEESSHHHHHHHHHHHGGGBSSEEEEEEEEE--TTSSSSPPPGGGSPPSEEEEEEEEEEEE-HHHHHHHHHTT---TTT-TT-TTTS-EESSSPPPTTHHHHHHHHHPPP-

Sequence (359 aa):
MSIDRRIRELLDNQQESSGNYRVVQVQPNLQQPQWYEFAGNETGIVDQISLFLALHSLLTRGAGLDLNEWAEKFEWSFPELAGRNQAAFDGLPWGKPTEERPRIRFIGDDKQRREDGYRVVEFYPNRANPDDVHLLSGTDAEIRQAIQVLFALTRIEREGINFVGYPIDEYLRIKPRDYISIQIWWTTPPEAAYKSRRSVTIPDVSLANLSFETVLQAAGGSNGLNWGNWQARAYLGQAEAKAISQMVASGGSEQEAQANLRQLLPLSGFEALRLSVSHVDHSTAKNPPPPSKRPPERFKVKPAWFTILNSRLVAADDSAGGRGTLSGVLLN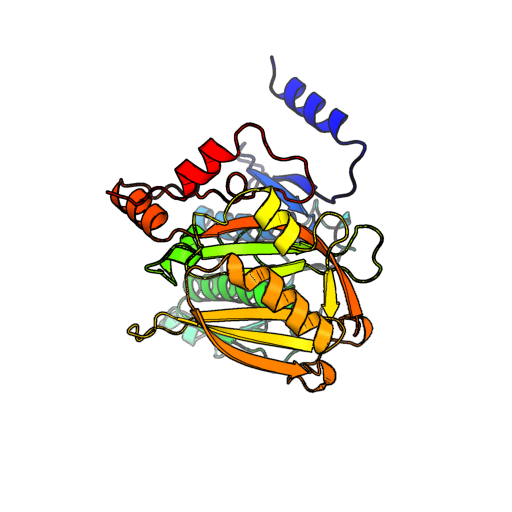RKNKIRLDKPKPEDYDERIAALLRRSS

pLDDT: mean 76.65, std 17.82, range [30.36, 98.31]